Protein 9BZN (pdb70)

B-factor: mean 13.24, std 7.54, range [5.96, 51.2]

Sequence (271 aa):
NAAAQAQRQLALLEQQRRHGVRLGVQVHDRDSDRAFSHRADERFPMCSTFKLLLAAGAVLARADRRGDDSLRRLIRYGAADIVAYSPVTGPRRQAEGMTLLEQLCEAAVTRSDNTAGNLLLSSTLGGPPGLLTAYYARGLGDRMTRLDRIETALNEARPGDPRDTTTPAAMAGNLQRLLLLGDALQSASRQRLADWLLASQTGDTRLRAGLPAGWRIGDKTGAGGHGTNNDIGVIWPRDGAPVLISSAYLTQSSSASREEAQNAVLAEVGRIAAHAVAAWRLGS

InterPro domains:
  IPR000871 Beta-lactamase, class-A [PR00118] (43-67)
  IPR000871 Beta-lactamase, class-A [PR00118] (74-91)
  IPR000871 Beta-lactamase, class-A [PR00118] (116-141)
  IPR000871 Beta-lactamase, class-A [PR00118] (152-176)
  IPR000871 Beta-lactamase, class-A [PR00118] (178-203)
  IPR000871 Beta-lactamase, class-A [PR00118] (214-229)
  IPR000871 Beta-lactamase, class-A [PR00118] (231-246)
  IPR000871 Beta-lactamase, class-A [PTHR35333] (32-299)
  IPR012338 Beta-lactamase/transpeptidase-like [G3DSA:3.40.710.10] (35-300)
  IPR012338 Beta-lactamase/transpeptidase-like [SSF56601] (42-294)
  IPR0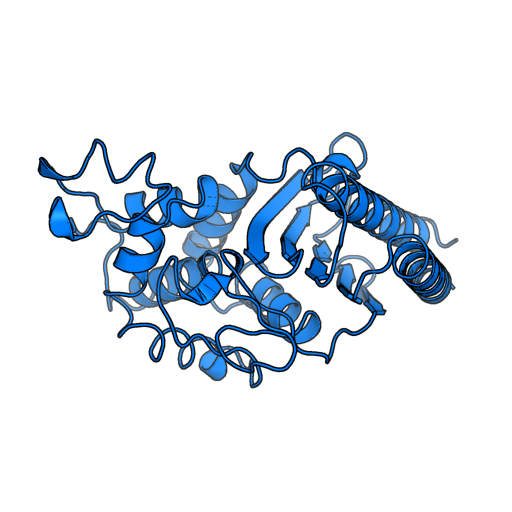23650 Beta-lactamase, class-A active site [PS00146] (76-91)
  IPR045155 Beta-lactamase class A, catalytic domain [PF13354] (42-295)

Nearest PDB structures (foldseek):
  9bzr-assembly1_A  TM=9.994E-01  e=6.172E-51  Bordetella bronchiseptica RB50
  4c6y-assembly2_B  TM=9.924E-01  e=8.828E-37  synthetic construct
  4uhu-assembly1_A  TM=9.883E-01  e=3.294E-36  synthetic construct
  4b88-assembly1_A  TM=9.906E-01  e=1.102E-35  synthetic construct
  3zdj-assembly2_B  TM=9.716E-01  e=3.144E-32  synthetic construct

Secondary structure (DSSP, 8-state):
-HHHHHHHHHHHHHHHHT-EEEEEEEETTT--EEEESTTS-EE-GGGHHHHHHHHHHHHHHTTSS-TTPEEP--GGG--SS-TTTTTTTTT-EEHHHHHHHHHHH--HHHHHHHHHHTTHHHHHHHHHHHTT-SS-B----TTGGG---TT--TTEE-HHHHHHHHIIIIISSSS-HHHHHHHHHHHHT--TTTTTGGGGSPTT-EEEEEEEEETTTEEEEEEEEE-TTS--EEEEEEEE---S-HHHHHHHHHHHHHHHHHHHHHHHHT-

Structure (mmCIF, N/CA/C/O backbone):
data_9BZN
#
_entry.id   9BZN
#
_cell.length_a   36.064
_cell.length_b   79.549
_cell.length_c   42.891
_cell.angle_alpha   90.000
_cell.angle_beta   108.280
_cell.angle_gamma   90.000
#
_symmetry.space_group_name_H-M   'P 1 21 1'
#
loop_
_entity.id
_entity.type
_entity.pdbx_description
1 polymer 'class A Beta-lactamase, PenP superfamily'
2 non-polymer 'FORMIC ACID'
3 non-polymer 'SULFATE ION'
4 water water
#
loop_
_atom_site.group_PDB
_atom_site.id
_atom_site.type_symbol
_atom_site.label_atom_id
_atom_site.label_alt_id
_atom_site.label_comp_id
_atom_site.label_asym_id
_atom_site.label_entity_id
_atom_site.label_seq_id
_atom_site.pdbx_PDB_ins_code
_atom_site.Cartn_x
_atom_site.Cartn_y
_atom_site.Cartn_z
_atom_site.occupancy
_atom_site.B_iso_or_equiv
_atom_site.auth_seq_id
_atom_site.auth_comp_id
_atom_site.auth_asym_id
_atom_site.auth_atom_id
_atom_site.pdbx_PDB_model_num
ATOM 1 N N . ASN A 1 2 ? 6.21444 -15.16149 -21.13581 1.000 20.81501 35 ASN A N 1
ATOM 2 C CA . ASN A 1 2 ? 7.33839 -14.24269 -20.97140 1.000 19.15848 35 ASN A CA 1
ATOM 3 C C . ASN A 1 2 ? 7.88866 -14.28041 -19.54119 1.000 16.18138 35 ASN A C 1
ATOM 4 O O . ASN A 1 2 ? 7.37273 -15.00775 -18.69312 1.000 15.72515 35 ASN A O 1
ATOM 9 N N . ALA A 1 3 ? 8.93434 -13.49283 -19.27397 1.000 14.72982 36 ALA A N 1
ATOM 10 C CA . ALA A 1 3 ? 9.54939 -13.51137 -17.94823 1.000 13.01571 36 ALA A CA 1
ATOM 11 C C . ALA A 1 3 ? 8.57502 -13.05136 -16.86926 1.000 11.47672 36 ALA A C 1
ATOM 12 O O . ALA A 1 3 ? 8.59292 -13.57359 -15.74678 1.000 11.12974 36 ALA A O 1
ATOM 14 N N . ALA A 1 4 ? 7.71936 -12.07455 -17.18157 1.000 11.14494 37 ALA A N 1
ATOM 15 C CA . ALA A 1 4 ? 6.74230 -11.61849 -16.19702 1.000 10.97410 37 ALA A CA 1
ATOM 16 C C . ALA A 1 4 ? 5.76894 -12.73161 -15.83725 1.000 10.67398 37 ALA A C 1
ATOM 17 O O . ALA A 1 4 ? 5.47945 -12.96069 -14.65995 1.000 10.48424 37 ALA A O 1
ATOM 19 N N . ALA A 1 5 ? 5.25609 -13.44131 -16.84422 1.000 11.43088 38 ALA A N 1
ATOM 20 C CA . ALA A 1 5 ? 4.33306 -14.53896 -16.57817 1.000 12.43403 38 ALA A CA 1
ATOM 21 C C . ALA A 1 5 ? 5.01098 -15.64391 -15.77544 1.000 11.35755 38 ALA A C 1
ATOM 22 O O . ALA A 1 5 ? 4.40963 -16.21754 -14.85960 1.000 11.80036 38 ALA A O 1
ATOM 24 N N . GLN A 1 6 ? 6.27200 -15.94810 -16.09340 1.000 11.35982 39 GLN A N 1
ATOM 25 C CA . GLN A 1 6 ? 6.98358 -16.97466 -15.33955 1.000 11.48525 39 GLN A CA 1
ATOM 26 C C . GLN A 1 6 ? 7.18149 -16.55941 -13.88677 1.000 9.95677 39 GLN A C 1
ATOM 27 O O . GLN A 1 6 ? 6.99966 -17.37446 -12.97409 1.000 10.11953 39 GLN A O 1
ATOM 33 N N . ALA A 1 7 ? 7.53180 -15.29032 -13.65216 1.000 9.32218 40 ALA A N 1
ATOM 34 C CA . ALA A 1 7 ? 7.68347 -14.80423 -12.28447 1.000 9.09212 40 ALA A CA 1
ATOM 35 C C . ALA A 1 7 ? 6.36061 -14.86681 -11.53145 1.000 8.58994 40 ALA A C 1
ATOM 36 O O . ALA A 1 7 ? 6.32385 -15.24932 -10.35785 1.000 8.71824 40 ALA A O 1
ATOM 38 N N . GLN A 1 8 ? 5.25899 -14.51567 -12.19403 1.000 8.80762 41 GLN A N 1
ATOM 39 C CA . GLN A 1 8 ? 3.95738 -14.55825 -11.53668 1.000 9.56029 41 GLN A CA 1
ATOM 40 C C . GLN A 1 8 ? 3.54999 -15.98802 -11.19499 1.000 9.43071 41 GLN A C 1
ATOM 41 O O . GLN A 1 8 ? 2.97985 -16.23815 -10.12624 1.000 9.96608 41 GLN A O 1
ATOM 47 N N . ARG A 1 9 ? 3.85481 -16.94323 -12.07648 1.000 9.76278 42 ARG A N 1
ATOM 48 C CA . ARG A 1 9 ? 3.59775 -18.34413 -11.75906 1.000 10.27784 42 ARG A CA 1
ATOM 49 C C . ARG A 1 9 ? 4.44172 -18.80472 -10.57570 1.000 9.40106 42 ARG A C 1
ATOM 50 O O . ARG A 1 9 ? 3.95075 -19.51268 -9.68724 1.000 10.23590 42 ARG A O 1
ATOM 58 N N . GLN A 1 10 ? 5.71523 -18.40535 -10.54462 1.000 8.83275 43 GLN A N 1
ATOM 59 C CA . GLN A 1 10 ? 6.58696 -18.77008 -9.43404 1.000 9.14884 43 GLN A CA 1
ATOM 60 C C . GLN A 1 10 ? 6.06576 -18.21045 -8.11382 1.000 8.82374 43 GLN A C 1
ATOM 61 O O . GLN A 1 10 ? 6.09791 -18.89884 -7.08527 1.000 8.96865 43 GLN A O 1
ATOM 67 N N . LEU A 1 11 ? 5.57605 -16.96524 -8.12349 1.000 8.33978 44 LEU A N 1
ATOM 68 C CA . LEU A 1 11 ? 5.00605 -16.38403 -6.90944 1.000 8.31944 44 LEU A CA 1
ATOM 69 C C . LEU A 1 11 ? 3.74767 -17.12296 -6.47466 1.000 8.42264 44 LEU A C 1
ATOM 70 O O . LEU A 1 11 ? 3.53054 -17.33587 -5.27575 1.000 8.83786 44 LEU A O 1
ATOM 75 N N . ALA A 1 12 ? 2.89166 -17.49317 -7.43004 1.000 8.74739 45 ALA A N 1
ATOM 76 C CA . ALA A 1 12 ? 1.67344 -18.21566 -7.08208 1.000 9.46540 45 ALA A CA 1
ATOM 77 C C . ALA A 1 12 ? 1.99330 -19.55687 -6.43329 1.000 9.06257 45 ALA A C 1
ATOM 78 O O . ALA A 1 12 ? 1.34649 -19.94971 -5.45879 1.000 9.49932 45 ALA A O 1
ATOM 80 N N . LEU A 1 13 ? 2.99321 -20.27292 -6.95641 1.000 9.11907 46 LEU A N 1
ATOM 81 C CA . LEU A 1 13 ? 3.38509 -21.55424 -6.37216 1.000 9.63007 46 LEU A CA 1
ATOM 82 C C . LEU A 1 13 ? 4.00887 -21.36496 -4.99748 1.000 8.83634 46 LEU A C 1
ATOM 83 O O . LEU A 1 13 ? 3.72709 -22.13081 -4.06896 1.000 8.92842 46 LEU A O 1
ATOM 88 N N . LEU A 1 14 ? 4.85711 -20.34655 -4.85592 1.000 8.36222 47 LEU A N 1
ATOM 89 C CA . LEU A 1 14 ? 5.48619 -20.05324 -3.57656 1.000 8.43581 47 LEU A CA 1
ATOM 90 C C . LEU A 1 14 ? 4.43597 -19.74871 -2.51567 1.000 8.40972 47 LEU A C 1
ATOM 91 O O . LEU A 1 14 ? 4.49838 -20.25841 -1.38987 1.000 9.03238 47 LEU A O 1
ATOM 96 N N . GLU A 1 15 ? 3.45414 -18.91789 -2.86880 1.000 8.61552 48 GLU A N 1
ATOM 97 C CA . GLU A 1 15 ? 2.37138 -18.57875 -1.95238 1.000 8.91098 48 GLU A CA 1
ATOM 98 C C . GLU A 1 15 ? 1.62050 -19.82502 -1.50119 1.000 9.10303 48 GLU A C 1
ATOM 99 O O . GLU A 1 15 ? 1.32758 -19.99624 -0.30895 1.000 9.89965 48 GLU A O 1
ATOM 105 N N A GLN A 1 16 ? 1.30260 -20.70990 -2.44062 0.506 9.51968 49 GLN A N 1
ATOM 106 N N B GLN A 1 16 ? 1.30339 -20.71268 -2.45402 0.494 8.90619 49 GLN A N 1
ATOM 107 C CA A GLN A 1 16 ? 0.47721 -21.85766 -2.09819 0.506 10.52063 49 GLN A CA 1
ATOM 108 C CA B GLN A 1 16 ? 0.60819 -21.96096 -2.14565 0.494 9.29593 49 GLN A CA 1
ATOM 109 C C A GLN A 1 16 ? 1.22563 -22.83583 -1.20174 0.506 9.86348 49 GLN A C 1
ATOM 110 C C B GLN A 1 16 ? 1.41440 -22.81667 -1.18196 0.494 8.88681 49 GLN A C 1
ATOM 111 O O A GLN A 1 16 ? 0.64274 -23.39824 -0.26650 0.506 10.27454 49 GLN A O 1
ATOM 112 O O B GLN A 1 16 ? 0.89794 -23.27031 -0.15246 0.494 9.03741 49 GLN A O 1
ATOM 123 N N A ARG A 1 17 ? 2.51810 -23.04817 -1.45638 0.506 9.17245 50 ARG A N 1
ATOM 124 N N B ARG A 1 17 ? 2.68165 -23.07408 -1.52164 0.494 8.55011 50 ARG A N 1
ATOM 125 C CA A ARG A 1 17 ? 3.24450 -24.04961 -0.68557 0.506 9.75392 50 ARG A CA 1
ATOM 126 C CA B ARG A 1 17 ? 3.50255 -23.98386 -0.72983 0.494 9.74847 50 ARG A CA 1
ATOM 127 C C A ARG A 1 17 ? 3.60228 -23.57284 0.71527 0.506 9.31869 50 ARG A C 1
ATOM 128 C C B ARG A 1 17 ? 3.51444 -23.57065 0.72852 0.494 9.26439 50 ARG A C 1
ATOM 129 O O A ARG A 1 17 ? 3.94041 -24.40257 1.56623 0.506 9.81629 50 ARG A O 1
ATOM 130 O O B ARG A 1 17 ? 3.48107 -24.41732 1.62949 0.494 9.67593 50 ARG A O 1
ATOM 145 N N . HIS A 1 18 ? 3.53158 -22.26744 0.97450 1.000 8.88966 51 HIS A N 1
ATOM 146 C 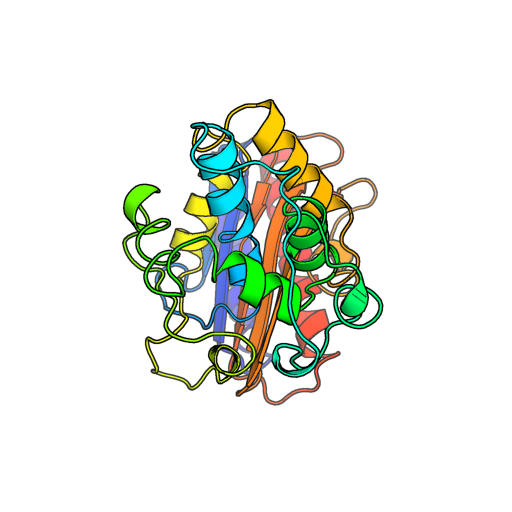CA . HIS A 1 18 ? 3.76820 -21.72235 2.29915 1.000 9.87232 51 HIS A CA 1
ATOM 147 C C . HIS A 1 18 ? 2.49731 -21.30937 3.01837 1.000 9.99185 51 HIS A C 1
ATOM 148 O O . HIS A 1 18 ? 2.57373 -20.84053 4.15720 1.000 11.63104 51 HIS A O 1
ATOM 155 N N . GLY A 1 19 ? 1.34072 -21.48780 2.38951 1.000 10.01394 52 GLY A N 1
ATOM 156 C CA . GLY A 1 19 ? 0.06764 -21.21479 3.03635 1.000 10.75065 52 GLY A CA 1
ATOM 157 C C . GLY A 1 19 ? -0.12557 -19.76789 3.43022 1.000 10.60818 52 GLY A C 1
ATOM 158 O O . GLY A 1 19 ? -0.74783 -19.48606 4.45851 1.000 13.45851 52 GLY A O 1
ATOM 159 N N . VAL A 1 20 ? 0.37898 -18.84116 2.62788 1.000 9.06007 53 VAL A N 1
ATOM 160 C CA . VAL A 1 20 ? 0.33822 -17.42420 2.95230 1.000 8.76260 53 VAL A CA 1
ATOM 161 C C . VAL A 1 20 ? -0.56149 -16.68895 1.96370 1.000 8.48263 53 VAL A C 1
ATOM 162 O O . VAL A 1 20 ? -1.04213 -17.24893 0.97770 1.000 9.69117 53 VAL A O 1
ATOM 166 N N . ARG A 1 21 ? -0.78076 -15.40501 2.24255 1.000 8.67382 54 ARG A N 1
ATOM 167 C CA . ARG A 1 21 ? -1.24933 -14.44182 1.25795 1.000 8.76414 54 ARG A CA 1
ATOM 168 C C . ARG A 1 21 ? -0.08099 -13.50408 0.98620 1.000 7.84659 54 ARG A C 1
ATOM 169 O O . ARG A 1 21 ? 0.42766 -12.85325 1.90789 1.000 8.30987 54 ARG A O 1
ATOM 177 N N . LEU A 1 22 ? 0.36390 -13.47928 -0.26374 1.000 7.86100 55 LEU A N 1
ATOM 178 C CA . LEU A 1 22 ? 1.57966 -12.79504 -0.67541 1.000 7.82064 55 LEU A CA 1
ATOM 179 C C . LEU A 1 22 ? 1.21830 -11.70430 -1.67372 1.000 7.43759 55 LEU A C 1
ATOM 180 O O . LEU A 1 22 ? 0.44746 -11.94921 -2.60512 1.000 9.56438 55 LEU A O 1
ATOM 185 N N . GLY A 1 23 ? 1.76557 -10.50468 -1.47773 1.000 6.77926 56 GLY A N 1
ATOM 186 C CA . GLY A 1 23 ? 1.53522 -9.39158 -2.37866 1.000 7.33635 56 GLY A CA 1
ATOM 187 C C . GLY A 1 23 ? 2.84783 -8.79187 -2.82258 1.000 6.71056 56 GLY A C 1
ATOM 188 O O . GLY A 1 23 ? 3.67116 -8.39754 -1.99568 1.000 7.45858 56 GLY A O 1
ATOM 189 N N . VAL A 1 24 ? 3.07836 -8.75860 -4.13075 1.000 6.63422 57 VAL A N 1
ATOM 190 C CA . VAL A 1 24 ? 4.36408 -8.33930 -4.67619 1.000 6.71470 57 VAL A CA 1
ATOM 191 C C . VAL A 1 24 ? 4.13546 -7.42308 -5.86943 1.000 6.45356 57 VAL A C 1
ATOM 192 O O . VAL A 1 24 ? 3.29335 -7.70096 -6.72835 1.000 7.23709 57 VAL A O 1
ATOM 196 N N . GLN A 1 25 ? 4.90791 -6.34180 -5.93473 1.000 6.39006 58 GLN A N 1
ATOM 197 C CA . GLN A 1 25 ? 5.04415 -5.53798 -7.14258 1.000 6.92315 58 GLN A CA 1
ATOM 198 C C . GLN A 1 25 ? 6.52760 -5.34904 -7.41735 1.000 6.53305 58 GLN A C 1
ATOM 199 O O . GLN A 1 25 ? 7.27976 -4.97285 -6.51516 1.000 7.01365 58 GLN A O 1
ATOM 205 N N . VAL A 1 26 ? 6.94812 -5.62290 -8.65127 1.000 7.00833 59 VAL A N 1
ATOM 206 C CA . VAL A 1 26 ? 8.31644 -5.38306 -9.09765 1.000 7.34700 59 VAL A CA 1
ATOM 207 C C . VAL A 1 26 ? 8.25847 -4.54322 -10.36345 1.000 7.30480 59 VAL A C 1
ATOM 208 O O . VAL A 1 26 ? 7.43603 -4.80659 -11.24677 1.000 8.66188 59 VAL A O 1
ATOM 212 N N . HIS A 1 27 ? 9.12079 -3.52898 -10.45636 1.000 7.63476 60 HIS A N 1
ATOM 213 C CA . HIS A 1 27 ? 9.20479 -2.69882 -11.65670 1.000 7.90258 60 HIS A CA 1
ATOM 214 C C . HIS A 1 27 ? 10.67153 -2.40250 -11.92912 1.000 7.34029 60 HIS A C 1
ATOM 215 O O . HIS A 1 27 ? 11.32191 -1.70820 -11.14391 1.000 7.82740 60 HIS A O 1
ATOM 222 N N . ASP A 1 28 ? 11.18881 -2.94518 -13.02645 1.000 7.69449 61 ASP A N 1
ATOM 223 C CA . ASP A 1 28 ? 12.57039 -2.72780 -13.43162 1.000 8.25063 61 ASP A CA 1
ATOM 224 C C . ASP A 1 28 ? 12.63762 -1.44721 -14.25519 1.000 8.28699 61 ASP A C 1
ATOM 225 O O . ASP A 1 28 ? 12.05286 -1.37505 -15.33562 1.000 9.01997 61 ASP A O 1
ATOM 230 N N . ARG A 1 29 ? 13.34974 -0.43740 -13.75939 1.000 8.77259 62 ARG A N 1
ATOM 231 C CA . ARG A 1 29 ? 13.44749 0.80575 -14.51697 1.000 9.92721 62 ARG A CA 1
ATOM 232 C C . ARG A 1 29 ? 14.31106 0.67539 -15.76529 1.000 10.01783 62 ARG A C 1
ATOM 233 O O . ARG A 1 29 ? 14.20575 1.51852 -16.66450 1.000 11.40503 62 ARG A O 1
ATOM 241 N N . ASP A 1 30 ? 15.16833 -0.34174 -15.84113 1.000 9.27983 63 ASP A N 1
ATOM 242 C CA . ASP A 1 30 ? 16.02420 -0.47331 -17.01344 1.000 10.25083 63 ASP A CA 1
ATOM 243 C C . ASP A 1 30 ? 15.21298 -0.89828 -18.23215 1.000 10.01701 63 ASP A C 1
ATOM 244 O O . ASP A 1 30 ? 15.15017 -0.17824 -19.23757 1.000 10.80742 63 ASP A O 1
ATOM 249 N N . SER A 1 31 ? 14.55184 -2.05507 -18.13963 1.000 9.34103 64 SER A N 1
ATOM 250 C CA . SER A 1 31 ? 13.68675 -2.55435 -19.19695 1.000 8.82726 64 SER A CA 1
ATOM 251 C C . SER A 1 31 ? 12.30102 -1.92653 -19.17910 1.000 8.45400 64 SER A C 1
ATOM 252 O O . SER A 1 31 ? 11.54438 -2.10148 -20.13904 1.000 8.91280 64 SER A O 1
ATOM 255 N N . ASP A 1 32 ? 11.94073 -1.23804 -18.09745 1.000 9.01177 65 ASP A N 1
ATOM 256 C CA . ASP A 1 32 ? 10.60766 -0.68667 -17.87657 1.000 9.55152 65 ASP A CA 1
ATOM 257 C C . ASP A 1 32 ? 9.53192 -1.75829 -17.71617 1.000 10.53991 65 ASP A C 1
ATOM 258 O O . ASP A 1 32 ? 8.33767 -1.45418 -17.78728 1.000 13.94514 65 ASP A O 1
ATOM 263 N N . ARG A 1 33 ? 9.91961 -3.00273 -17.46097 1.000 8.89341 66 ARG A N 1
ATOM 264 C CA . ARG A 1 33 ? 8.97154 -4.09559 -17.32648 1.000 9.08402 66 ARG A CA 1
ATOM 265 C C . ARG A 1 33 ? 8.60365 -4.30640 -15.86155 1.000 8.08129 66 ARG A C 1
ATOM 266 O O . ARG A 1 33 ? 9.33170 -3.91774 -14.94872 1.000 8.97363 66 ARG A O 1
ATOM 274 N N . ALA A 1 34 ? 7.46681 -4.96074 -15.64793 1.000 8.54249 67 ALA A N 1
ATOM 275 C CA . ALA A 1 34 ? 6.93857 -5.15535 -14.30864 1.000 8.73042 67 ALA A CA 1
ATOM 276 C C . ALA A 1 34 ? 6.27161 -6.52039 -14.20073 1.000 8.73320 67 ALA A C 1
ATOM 277 O O . ALA A 1 34 ? 5.86625 -7.12405 -15.19722 1.000 9.56346 67 ALA A O 1
ATOM 279 N N . PHE A 1 35 ? 6.16307 -7.00668 -12.96544 1.000 8.44723 68 PHE A N 1
ATOM 280 C CA . PHE A 1 35 ? 5.31417 -8.15179 -12.66774 1.000 8.65360 68 PHE A CA 1
ATOM 281 C C . PHE A 1 35 ? 4.70157 -7.95914 -11.28757 1.000 8.38120 68 PHE A C 1
ATOM 282 O O . PHE A 1 35 ? 5.18497 -7.16379 -10.47458 1.000 8.51738 68 PHE A O 1
ATOM 290 N N . SER A 1 36 ? 3.62269 -8.69189 -11.02300 1.000 9.02822 69 SER A N 1
ATOM 291 C CA . SER A 1 36 ? 2.94603 -8.48042 -9.75370 1.000 10.40141 69 SER A CA 1
ATOM 292 C C . SER A 1 36 ? 2.10122 -9.68469 -9.37143 1.000 9.34756 69 SER A C 1
ATOM 293 O O . SER A 1 36 ? 1.77544 -10.54596 -10.19604 1.000 10.67536 69 SER A O 1
ATOM 296 N N . HIS A 1 37 ? 1.72491 -9.70634 -8.09596 1.000 8.39212 70 HIS A N 1
ATOM 297 C CA . HIS A 1 37 ? 0.84419 -10.72523 -7.54088 1.000 8.01691 70 HIS A CA 1
ATOM 298 C C . HIS A 1 37 ? 0.08643 -10.04021 -6.41828 1.000 6.89700 70 HIS A C 1
ATOM 299 O O . HIS A 1 37 ? 0.70696 -9.52779 -5.48342 1.000 7.13563 70 HIS A O 1
ATOM 306 N N . ARG A 1 38 ? -1.24046 -10.02500 -6.51244 1.000 7.41099 71 ARG A N 1
ATOM 307 C CA . ARG A 1 38 ? -2.09799 -9.37025 -5.51846 1.000 7.48267 71 ARG A CA 1
ATOM 308 C C . ARG A 1 38 ? -1.70797 -7.91248 -5.28587 1.000 7.48407 71 ARG A C 1
ATOM 309 O O . ARG A 1 38 ? -1.83500 -7.38532 -4.18041 1.000 8.16594 71 ARG A O 1
ATOM 317 N N . ALA A 1 39 ? -1.26268 -7.23091 -6.33823 1.000 8.32182 72 ALA A N 1
ATOM 318 C CA . ALA A 1 39 ? -0.66508 -5.91925 -6.11167 1.000 9.36549 72 ALA A CA 1
ATOM 319 C C . ALA A 1 39 ? -1.68312 -4.83864 -5.76767 1.000 8.11960 72 ALA A C 1
ATOM 320 O O . ALA A 1 39 ? -1.27988 -3.77288 -5.28559 1.000 8.59451 72 ALA A O 1
ATOM 322 N N . ASP A 1 40 ? -2.97705 -5.08931 -5.97713 1.000 8.37466 73 ASP A N 1
ATOM 323 C CA . ASP A 1 40 ? -4.03340 -4.15516 -5.61473 1.000 9.52109 73 ASP A CA 1
ATOM 324 C C . ASP A 1 40 ? -4.77346 -4.54529 -4.34356 1.000 9.04659 73 ASP A C 1
ATOM 325 O O . ASP A 1 40 ? -5.73926 -3.86651 -3.97992 1.000 10.59822 73 ASP A O 1
ATOM 330 N N . GLU A 1 41 ? -4.34678 -5.60119 -3.65655 1.000 8.12896 74 GLU A N 1
ATOM 331 C CA . GLU A 1 41 ? -4.95266 -5.99320 -2.39250 1.000 7.86685 74 GLU A CA 1
ATOM 332 C C . GLU A 1 41 ? -4.26641 -5.28060 -1.23416 1.000 7.56922 74 GLU A C 1
ATOM 333 O O . GLU A 1 41 ? -3.09451 -4.90556 -1.31815 1.000 7.52335 74 GLU A O 1
ATOM 339 N N . ARG A 1 42 ? -5.00495 -5.11655 -0.13709 1.000 7.93399 75 ARG A N 1
ATOM 340 C CA . ARG A 1 42 ? -4.45676 -4.48696 1.05662 1.000 7.81613 75 ARG A CA 1
ATOM 341 C C . ARG A 1 42 ? -3.66805 -5.47496 1.90291 1.000 7.46242 75 ARG A C 1
ATOM 342 O O . ARG A 1 42 ? -4.06910 -6.63381 2.07823 1.000 8.24817 75 ARG A O 1
ATOM 350 N N . PHE A 1 43 ? -2.56156 -4.98556 2.45759 1.000 7.05911 76 PHE A N 1
ATOM 351 C CA . PHE A 1 43 ? -1.70725 -5.70919 3.38507 1.000 7.29823 76 PHE A CA 1
ATOM 352 C C . PHE A 1 43 ? -1.30466 -4.77125 4.51217 1.000 7.26571 76 PHE A C 1
ATOM 353 O O . PHE A 1 43 ? -1.15287 -3.56297 4.29272 1.000 7.36437 76 PHE A O 1
ATOM 361 N N . PRO A 1 44 ? -1.10102 -5.29758 5.72117 1.000 7.73679 77 PRO A N 1
ATOM 362 C CA . PRO A 1 44 ? -0.62126 -4.45147 6.82843 1.000 8.01247 77 PRO A CA 1
ATOM 363 C C . PRO A 1 44 ? 0.78600 -3.93999 6.54997 1.000 7.76722 77 PRO A C 1
ATOM 364 O O . PRO A 1 44 ? 1.67232 -4.70781 6.17849 1.000 8.95266 77 PRO A O 1
ATOM 368 N N . MET A 1 45 ? 0.99247 -2.63528 6.74649 1.000 7.45377 78 MET A N 1
ATOM 369 C CA . MET A 1 45 ? 2.31766 -2.05620 6.51847 1.000 7.89587 78 MET A CA 1
ATOM 370 C C . MET A 1 45 ? 3.33812 -2.51298 7.54684 1.000 7.48663 78 MET A C 1
ATOM 371 O O . MET A 1 45 ? 4.51883 -2.69295 7.21572 1.000 7.82566 78 MET A O 1
ATOM 376 N N . CYS A 1 46 ? 2.92253 -2.62300 8.81066 1.000 7.41950 79 CYS A N 1
ATOM 377 C CA . CYS A 1 46 ? 3.86923 -2.75321 9.90978 1.000 7.60720 79 CYS A CA 1
ATOM 378 C C . CYS A 1 46 ? 4.94689 -1.67767 9.77031 1.000 7.62894 79 CYS A C 1
ATOM 379 O O . CYS A 1 46 ? 4.64207 -0.55645 9.34205 1.000 8.42562 79 CYS A O 1
ATOM 382 N N . SER A 1 47 ? 6.20389 -1.98459 10.09950 1.000 8.23955 80 SER A N 1
ATOM 383 C CA . SER A 1 47 ? 7.22573 -0.93840 10.11140 1.000 8.39884 80 SER A CA 1
ATOM 384 C C . SER A 1 47 ? 7.57358 -0.38857 8.73472 1.000 7.93298 80 SER A C 1
ATOM 385 O O . SER A 1 47 ? 8.34739 0.57313 8.66194 1.000 8.56650 80 SER A O 1
ATOM 388 N N . THR A 1 48 ? 7.03271 -0.94167 7.64628 1.000 7.60857 81 THR A N 1
ATOM 389 C CA . THR A 1 48 ? 7.34223 -0.34714 6.35029 1.000 7.86060 81 THR A CA 1
ATOM 390 C C . THR A 1 48 ? 6.85127 1.09327 6.24368 1.000 7.81437 81 THR A C 1
ATOM 391 O O . THR A 1 48 ? 7.34331 1.83542 5.38731 1.000 8.89550 81 THR A O 1
ATOM 395 N N . PHE A 1 49 ? 5.92079 1.51997 7.10814 1.000 7.71228 82 PHE A N 1
ATOM 396 C CA . PHE A 1 49 ? 5.48399 2.91207 7.08005 1.000 8.10397 82 PHE A CA 1
ATOM 397 C C . PHE A 1 49 ? 6.63584 3.87591 7.33000 1.000 7.52065 82 PHE A C 1
ATOM 398 O O . PHE A 1 49 ? 6.54411 5.04250 6.93853 1.000 8.04596 82 PHE A O 1
ATOM 406 N N . LYS A 1 50 ? 7.69944 3.42731 8.00136 1.000 7.46803 83 LYS A N 1
ATOM 407 C CA . LYS A 1 50 ? 8.78894 4.32511 8.36777 1.000 7.47992 83 LYS A CA 1
ATOM 408 C C . LYS A 1 50 ? 9.49467 4.89899 7.14971 1.000 7.79157 83 LYS A C 1
ATOM 409 O O . LYS A 1 50 ? 10.06553 5.98949 7.23010 1.000 8.16651 83 LYS A O 1
ATOM 415 N N . LEU A 1 51 ? 9.47749 4.19034 6.02239 1.000 8.36861 84 LEU A N 1
ATOM 416 C CA . LEU A 1 51 ? 10.03253 4.75114 4.79924 1.000 9.48207 84 LEU A CA 1
ATOM 417 C C . LEU A 1 51 ? 9.25887 6.00789 4.39937 1.000 9.26767 84 LEU A C 1
ATOM 418 O O . LEU A 1 51 ? 9.84867 7.05596 4.10444 1.000 9.15098 84 LEU A O 1
ATOM 423 N N A LEU A 1 52 ? 7.92531 5.91887 4.38975 0.657 10.28362 85 LEU A N 1
ATOM 424 N N B LEU A 1 52 ? 7.92768 5.92288 4.42693 0.343 10.08485 85 LEU A N 1
ATOM 425 C CA A LEU A 1 52 ? 7.09935 7.08357 4.08727 0.657 11.03205 85 LEU A CA 1
ATOM 426 C CA B LEU A 1 52 ? 7.08337 7.05930 4.08250 0.343 10.60401 85 LEU A CA 1
ATOM 427 C C A LEU A 1 52 ? 7.29663 8.18558 5.11301 0.657 10.41202 85 LEU A C 1
ATOM 428 C C B LEU A 1 52 ? 7.17739 8.17334 5.11956 0.343 10.16668 85 LEU A C 1
ATOM 429 O O A LEU A 1 52 ? 7.36733 9.36612 4.75382 0.657 11.03505 85 LEU A O 1
ATOM 430 O O B LEU A 1 52 ? 7.08158 9.35302 4.76418 0.343 10.31939 85 LEU A O 1
ATOM 439 N N . ALA A 1 53 ? 7.35181 7.82636 6.39945 1.000 9.82316 86 ALA A N 1
ATOM 440 C CA . ALA A 1 53 ? 7.49726 8.85149 7.43049 1.000 9.89372 86 ALA A CA 1
ATOM 441 C C . ALA A 1 53 ? 8.78377 9.63504 7.23439 1.000 9.09073 86 ALA A C 1
ATOM 442 O O . ALA A 1 53 ? 8.78824 10.86775 7.30387 1.000 9.53693 86 ALA A O 1
ATOM 444 N N . ALA A 1 54 ? 9.87979 8.93554 6.95025 1.000 8.55067 87 ALA A N 1
ATOM 445 C CA . ALA A 1 54 ? 11.12995 9.62730 6.67243 1.000 8.66650 87 ALA A CA 1
ATOM 446 C C . ALA A 1 54 ? 11.02693 10.47646 5.41146 1.000 8.43758 87 ALA A C 1
ATOM 447 O O . ALA A 1 54 ? 11.54206 11.59779 5.37092 1.000 8.84267 87 ALA A O 1
ATOM 449 N N . GLY A 1 55 ? 10.35706 9.96770 4.37523 1.000 8.94314 88 GLY A N 1
ATOM 450 C CA . GLY A 1 55 ? 10.12378 10.78210 3.19141 1.000 9.43627 88 GLY A CA 1
ATOM 451 C C . GLY A 1 55 ? 9.36752 12.06213 3.50108 1.000 8.78624 88 GLY A C 1
ATOM 452 O O . GLY A 1 55 ? 9.70806 13.13403 2.99168 1.000 9.30789 88 GLY A O 1
ATOM 453 N N . ALA A 1 56 ? 8.33360 11.96799 4.34334 1.000 8.85931 89 ALA A N 1
ATOM 454 C CA . ALA A 1 56 ? 7.54639 13.14347 4.69953 1.000 9.29118 89 ALA A CA 1
ATOM 455 C C . ALA A 1 56 ? 8.37724 14.15808 5.47242 1.000 8.70487 89 ALA A C 1
ATOM 456 O O . ALA A 1 56 ? 8.23122 15.37061 5.27352 1.000 9.16874 89 ALA A O 1
ATOM 458 N N . VAL A 1 57 ? 9.23905 13.68161 6.36892 1.000 8.77105 90 VAL A N 1
ATOM 459 C CA . VAL A 1 57 ? 10.12859 14.57515 7.10212 1.000 9.21736 90 VAL A CA 1
ATOM 460 C C . VAL A 1 57 ? 11.10505 15.25468 6.15187 1.000 9.10182 90 VAL A C 1
ATOM 461 O O . VAL A 1 57 ? 11.34087 16.46865 6.23758 1.000 9.11583 90 VAL A O 1
ATOM 465 N N . LEU A 1 58 ? 11.68447 14.48347 5.23060 1.000 9.00864 91 LEU A N 1
ATOM 466 C CA . LEU A 1 58 ? 12.60170 15.06184 4.25297 1.000 9.35096 91 LEU A CA 1
ATOM 467 C C . LEU A 1 58 ? 11.90327 16.08966 3.37011 1.000 9.59215 91 LEU A C 1
ATOM 468 O O . LEU A 1 58 ? 12.48188 17.13463 3.04731 1.000 10.29927 91 LEU A O 1
ATOM 473 N N . ALA A 1 59 ? 10.66388 15.80919 2.95977 1.000 9.52041 92 ALA A N 1
ATOM 474 C CA . ALA A 1 59 ? 9.92809 16.77607 2.14999 1.000 10.18403 92 ALA A CA 1
ATOM 475 C C . ALA A 1 59 ? 9.68089 18.06440 2.92479 1.000 10.25399 92 ALA A C 1
ATOM 476 O O . ALA A 1 59 ? 9.76918 19.16359 2.36393 1.000 11.21803 92 ALA A O 1
ATOM 478 N N . ARG A 1 60 ? 9.37386 17.94900 4.21917 1.000 9.78239 93 ARG A N 1
ATOM 479 C CA . ARG A 1 60 ? 9.23402 19.13345 5.05924 1.000 9.98698 93 ARG A CA 1
ATOM 480 C C . ARG A 1 60 ? 10.54808 19.89677 5.14725 1.000 9.64669 93 ARG A C 1
ATOM 481 O O . ARG A 1 60 ? 10.56471 21.13088 5.06154 1.000 10.41852 93 ARG A O 1
ATOM 489 N N . ALA A 1 61 ? 11.66430 19.18104 5.30652 1.000 9.47539 94 ALA A N 1
ATOM 490 C CA . ALA A 1 61 ? 12.96690 19.84063 5.32466 1.000 10.54354 94 ALA A CA 1
ATOM 491 C C . ALA A 1 61 ? 13.24767 20.55517 4.00303 1.000 10.85972 94 ALA A C 1
ATOM 492 O O . ALA A 1 61 ? 13.78168 21.67081 3.99543 1.000 11.46580 94 ALA A O 1
ATOM 494 N N . ASP A 1 62 ? 12.88126 19.92870 2.87612 1.000 10.68112 95 ASP A N 1
ATOM 495 C CA . ASP A 1 62 ? 13.07734 20.53114 1.55666 1.000 11.19609 95 ASP A CA 1
ATOM 496 C C . ASP A 1 62 ? 12.35654 21.86663 1.42879 1.000 11.77442 95 ASP A C 1
ATOM 497 O O . ASP A 1 62 ? 12.86446 22.79503 0.78805 1.000 13.07020 95 ASP A O 1
ATOM 502 N N A ARG A 1 63 ? 11.15837 21.97735 2.00257 0.556 11.58305 96 ARG A N 1
ATOM 503 N N B ARG A 1 63 ? 11.16149 21.97210 2.00743 0.444 11.50205 96 ARG A N 1
ATOM 504 C CA A ARG A 1 63 ? 10.36472 23.19267 1.88828 0.556 12.62440 96 ARG A CA 1
ATOM 505 C CA B ARG A 1 63 ? 10.36509 23.18541 1.91384 0.444 12.17392 96 ARG A CA 1
ATOM 506 C C A ARG A 1 63 ? 10.51222 24.11245 3.09793 0.556 12.20665 96 ARG A C 1
ATOM 507 C C B ARG A 1 63 ? 10.73087 24.21512 2.96545 0.444 12.05519 96 ARG A C 1
ATOM 508 O O A ARG A 1 63 ? 9.78670 25.11049 3.19950 0.556 12.72620 96 ARG A O 1
ATOM 509 O O B ARG A 1 63 ? 10.35069 25.38227 2.83142 0.444 12.78570 96 ARG A O 1
ATOM 524 N N . GLY A 1 64 ? 11.45140 23.81439 4.00154 1.000 11.40525 97 GLY A N 1
ATOM 525 C CA . GLY A 1 64 ? 11.68464 24.66820 5.14520 1.000 10.84102 97 GLY A CA 1
ATOM 526 C C . GLY A 1 64 ? 10.62327 24.58961 6.21595 1.000 9.81525 97 GLY A C 1
ATOM 527 O O . GLY A 1 64 ? 10.57362 25.46386 7.08787 1.000 10.94170 97 GLY A O 1
ATOM 528 N N . ASP A 1 65 ? 9.76526 23.56742 6.18122 1.000 9.37228 98 ASP A N 1
ATOM 529 C CA . ASP A 1 65 ? 8.75826 23.40185 7.22041 1.000 10.04917 98 ASP A CA 1
ATOM 530 C C . ASP A 1 65 ? 9.30247 22.71007 8.45401 1.000 10.21932 98 ASP A C 1
ATOM 531 O O . ASP A 1 65 ? 8.64683 22.72523 9.50250 1.000 11.89121 98 ASP A O 1
ATOM 536 N N . ASP A 1 66 ? 10.46197 22.07764 8.33882 1.000 9.68521 99 ASP A N 1
ATOM 537 C CA . ASP A 1 66 ? 11.16892 21.53743 9.48493 1.000 9.58902 99 ASP A CA 1
ATOM 538 C C . ASP A 1 66 ? 12.64475 21.52273 9.12256 1.000 8.71785 99 ASP A C 1
ATOM 539 O O . ASP A 1 66 ? 13.03345 21.89106 8.00821 1.000 9.53443 99 ASP A O 1
ATOM 544 N N . SER A 1 67 ? 13.46706 21.09233 10.07005 1.000 9.21874 100 SER A N 1
ATOM 545 C CA . SER A 1 67 ? 14.90997 21.06370 9.89405 1.000 9.83182 100 SER A CA 1
ATOM 546 C C . SER A 1 67 ? 15.44858 19.73568 10.39820 1.000 8.88228 100 SER A C 1
ATOM 547 O O . SER A 1 67 ? 15.11845 19.30966 11.50964 1.000 9.16662 100 SER A O 1
ATOM 550 N N . LEU A 1 68 ? 16.29860 19.09352 9.59447 1.000 8.57881 101 LEU A N 1
ATOM 551 C CA . LEU A 1 68 ? 16.91488 17.84581 10.03044 1.000 8.25331 101 LEU A CA 1
ATOM 552 C C . LEU A 1 68 ? 17.79884 18.03383 11.25191 1.000 7.97304 101 LEU A C 1
ATOM 553 O O . LEU A 1 68 ? 18.04653 17.06407 11.97728 1.000 8.90895 101 LEU A O 1
ATOM 558 N N . ARG A 1 69 ? 18.27557 19.25051 11.49880 1.000 8.23875 102 ARG A N 1
ATOM 559 C CA . ARG A 1 69 ? 19.13869 19.50882 12.63788 1.000 8.96163 102 AR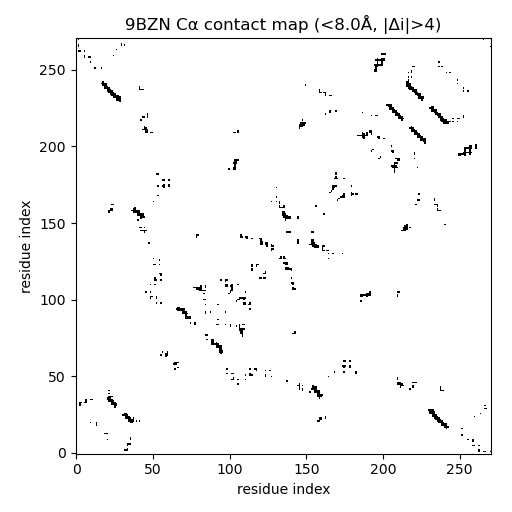G A CA 1
ATOM 560 C C . ARG A 1 69 ? 18.37946 19.85113 13.91518 1.000 8.65200 102 ARG A C 1
ATOM 561 O O . ARG A 1 69 ? 19.01156 20.01601 14.96331 1.000 9.63173 102 ARG A O 1
ATOM 569 N N . ARG A 1 70 ? 17.05340 19.94835 13.86399 1.000 8.66761 103 ARG A N 1
ATOM 570 C CA . ARG A 1 70 ? 16.28599 20.28777 15.05588 1.000 8.95452 103 ARG A CA 1
ATOM 571 C C . ARG A 1 70 ? 16.40934 19.19323 16.10686 1.000 9.03218 103 ARG A C 1
ATOM 572 O O . ARG A 1 70 ? 16.20652 18.01030 15.81866 1.000 9.24386 103 ARG A O 1
ATOM 580 N N . LEU A 1 71 ? 16.71752 19.60282 17.33564 1.000 9.68118 104 LEU A N 1
ATOM 581 C CA . LEU A 1 71 ? 16.82533 18.68363 18.46043 1.000 10.06521 104 LEU A CA 1
ATOM 582 C C . LEU A 1 71 ? 15.44058 18.40441 19.03121 1.000 9.72415 104 LEU A C 1
ATOM 583 O O . LEU A 1 71 ? 14.72855 19.32866 19.44511 1.000 11.19045 104 LEU A O 1
ATOM 588 N N . ILE A 1 72 ? 15.08052 17.12428 19.08289 1.000 9.25119 105 ILE A N 1
ATOM 589 C CA . ILE A 1 72 ? 13.80367 16.66388 19.61489 1.000 9.54968 105 ILE A CA 1
ATOM 590 C C . ILE A 1 72 ? 14.04669 16.09125 21.00356 1.000 9.21645 105 ILE A C 1
ATOM 591 O O . ILE A 1 72 ? 14.85010 15.16499 21.16640 1.000 9.90356 105 ILE A O 1
ATOM 596 N N . ARG A 1 73 ? 13.34340 16.62388 21.99672 1.000 9.98926 106 ARG A N 1
ATOM 597 C CA . ARG A 1 73 ? 13.37393 16.09522 23.35269 1.000 10.40260 106 ARG A CA 1
ATOM 598 C C . ARG A 1 73 ? 12.17957 15.17319 23.56022 1.000 10.61326 106 ARG A C 1
ATOM 599 O O . ARG A 1 73 ? 11.10337 15.38558 22.99662 1.000 12.33094 106 ARG A O 1
ATOM 607 N N . TYR A 1 74 ? 12.38905 14.12824 24.35615 1.000 10.13774 107 TYR A N 1
ATOM 608 C CA . TYR A 1 74 ? 11.34595 13.14971 24.62889 1.000 10.51766 107 TYR A CA 1
ATOM 609 C C . TYR A 1 74 ? 11.66419 12.49218 25.96221 1.000 10.65272 107 TYR A C 1
ATOM 610 O O . TYR A 1 74 ? 12.78920 12.57304 26.46004 1.000 10.80144 107 TYR A O 1
ATOM 619 N N . GLY A 1 75 ? 10.65089 11.85913 26.54290 1.000 11.53024 108 GLY A N 1
ATOM 620 C CA . GLY A 1 75 ? 10.78784 11.31365 27.87372 1.000 11.95483 108 GLY A CA 1
ATOM 621 C C . GLY A 1 75 ? 10.87884 9.80543 27.92001 1.000 11.40145 108 GLY A C 1
ATOM 622 O O . GLY A 1 75 ? 10.55386 9.10512 26.95391 1.000 11.92352 108 GLY A O 1
ATOM 623 N N . ALA A 1 76 ? 11.32190 9.29647 29.07052 1.000 11.69617 109 ALA A N 1
ATOM 624 C CA . ALA A 1 76 ? 11.25716 7.86335 29.32129 1.000 12.69286 109 ALA A CA 1
ATOM 625 C C . ALA A 1 76 ? 9.84640 7.33797 29.10782 1.000 12.60854 109 ALA A C 1
ATOM 626 O O . ALA A 1 76 ? 9.66274 6.19951 28.65815 1.000 13.37105 109 ALA A O 1
ATOM 628 N N . ALA A 1 77 ? 8.83966 8.16380 29.39882 1.000 12.73825 110 ALA A N 1
ATOM 629 C CA . ALA A 1 77 ? 7.44674 7.76191 29.25442 1.000 13.68142 110 ALA A CA 1
ATOM 630 C C . ALA A 1 77 ? 7.04313 7.53615 27.80266 1.000 13.55101 110 ALA A C 1
ATOM 631 O O . ALA A 1 77 ? 6.00858 6.90978 27.55672 1.000 14.52480 110 ALA A O 1
ATOM 633 N N . ASP A 1 78 ? 7.82299 8.03663 26.84261 1.000 12.68171 111 ASP A N 1
ATOM 634 C CA . ASP A 1 78 ? 7.52273 7.90672 25.42019 1.000 12.85292 111 ASP A CA 1
ATOM 635 C C . ASP A 1 78 ? 8.13952 6.66790 24.78294 1.000 11.62970 111 ASP A C 1
ATOM 636 O O . ASP A 1 78 ? 7.84203 6.37399 23.61891 1.000 12.72639 111 ASP A O 1
ATOM 641 N N . ILE A 1 79 ? 8.98345 5.94392 25.50020 1.000 11.13934 112 ILE A N 1
ATOM 642 C CA . ILE A 1 79 ? 9.70294 4.82140 24.91505 1.000 11.19243 112 ILE A CA 1
ATOM 643 C C . ILE A 1 79 ? 8.75416 3.63845 24.75345 1.000 11.03898 112 ILE A C 1
ATOM 644 O O . ILE A 1 79 ? 8.04083 3.25917 25.69332 1.000 13.28862 112 ILE A O 1
ATOM 649 N N . VAL A 1 80 ? 8.74311 3.05555 23.55292 1.000 9.33975 113 VAL A N 1
ATOM 650 C CA . VAL A 1 80 ? 8.01659 1.81858 23.29313 1.000 8.98581 113 VAL A CA 1
ATOM 651 C C . VAL A 1 80 ? 9.00875 0.69963 22.98924 1.000 9.05142 113 VAL A C 1
ATOM 652 O O . VAL A 1 80 ? 10.22232 0.92620 22.89876 1.000 9.41721 113 VAL A O 1
ATOM 656 N N . ALA A 1 81 ? 8.49353 -0.51268 22.81303 1.000 9.18441 114 ALA A N 1
ATOM 657 C CA . ALA A 1 81 ? 9.34205 -1.67132 22.57728 1.000 9.62081 114 ALA A CA 1
ATOM 658 C C . ALA A 1 81 ? 10.20004 -1.49845 21.32779 1.000 9.11140 114 ALA A C 1
ATOM 659 O O . ALA A 1 81 ? 9.80108 -0.85961 20.35240 1.000 9.28948 114 ALA A O 1
ATOM 661 N N . TYR A 1 82 ? 11.38101 -2.11626 21.36157 1.000 9.74322 115 TYR A N 1
ATOM 662 C CA . TYR A 1 82 ? 12.37409 -2.09790 20.28412 1.000 10.32227 115 TYR A CA 1
ATOM 663 C C . TYR A 1 82 ? 12.77556 -0.67203 19.90510 1.000 9.82003 115 TYR A C 1
ATOM 664 O O . TYR A 1 82 ? 12.46881 -0.15765 18.82584 1.000 10.75222 115 TYR A O 1
ATOM 673 N N . SER A 1 83 ? 13.51621 -0.07499 20.82611 1.000 9.84448 116 SER A N 1
ATOM 674 C CA . SER A 1 83 ? 14.01819 1.28879 20.68511 1.000 10.07533 116 SER A CA 1
ATOM 675 C C . SER A 1 83 ? 15.50695 1.30964 21.00203 1.000 9.65266 116 SER A C 1
ATOM 676 O O . SER A 1 83 ? 15.95161 1.96755 21.94835 1.000 10.44705 116 SER A O 1
ATOM 679 N N . PRO A 1 84 ? 16.31239 0.58746 20.21569 1.000 9.84077 117 PRO A N 1
ATOM 680 C CA . PRO A 1 84 ? 17.73206 0.42270 20.56011 1.000 10.49965 117 PRO A CA 1
ATOM 681 C C . PRO A 1 84 ? 18.54350 1.69822 20.47236 1.000 9.99201 117 PRO A C 1
ATOM 682 O O . PRO A 1 84 ? 19.59110 1.77936 21.12268 1.000 11.02766 117 PRO A O 1
ATOM 686 N N . VAL A 1 85 ? 18.12647 2.66860 19.66566 1.000 9.62461 118 VAL A N 1
ATOM 687 C CA . VAL A 1 85 ? 18.83254 3.93848 19.53363 1.000 10.09629 118 VAL A CA 1
ATOM 688 C C . VAL A 1 85 ? 18.24005 4.99998 20.44662 1.000 9.51021 118 VAL A C 1
ATOM 689 O O . VAL A 1 85 ? 18.96377 5.67323 21.18151 1.000 10.64816 118 VAL A O 1
ATOM 693 N N . THR A 1 86 ? 16.91536 5.16221 20.40250 1.000 8.84422 119 THR A N 1
ATOM 694 C CA . THR A 1 86 ? 16.27209 6.23120 21.15561 1.000 9.06574 119 THR A CA 1
ATOM 695 C C . THR A 1 86 ? 16.28573 5.97628 22.65552 1.000 9.27368 119 THR A C 1
ATOM 696 O O . THR A 1 86 ? 16.30580 6.93441 23.43466 1.000 10.30410 119 THR A O 1
ATOM 700 N N . GLY A 1 87 ? 16.24067 4.71914 23.08037 1.000 10.29789 120 GLY A N 1
ATOM 701 C CA . GLY A 1 87 ? 16.24005 4.40790 24.49276 1.000 10.84671 120 GLY A CA 1
ATOM 702 C C . GLY A 1 87 ? 17.43773 4.97594 25.23164 1.000 11.32550 120 GLY A C 1
ATOM 703 O O . GLY A 1 87 ? 17.29900 5.74398 26.19279 1.000 12.55837 120 GLY A O 1
ATOM 704 N N . PRO A 1 88 ? 18.64703 4.60792 24.79136 1.000 12.47833 121 PRO A N 1
ATOM 705 C CA . PRO A 1 88 ? 19.85406 5.10046 25.48021 1.000 13.30346 121 PRO A CA 1
ATOM 706 C C . PRO A 1 88 ? 20.07331 6.60214 25.36762 1.000 12.84120 121 PRO A C 1
ATOM 707 O O . PRO A 1 88 ? 20.77691 7.16843 26.21286 1.000 14.60538 121 PRO A O 1
ATOM 711 N N A ARG A 1 89 ? 19.49550 7.25859 24.36348 0.378 12.19521 122 ARG A N 1
ATOM 712 N N B ARG A 1 89 ? 19.49917 7.26660 24.36642 0.622 11.93215 122 ARG A N 1
ATOM 713 C CA A ARG A 1 89 ? 19.70972 8.67805 24.12013 0.378 11.87851 122 ARG A CA 1
ATOM 714 C CA B ARG A 1 89 ? 19.72935 8.68900 24.14489 0.622 11.59183 122 ARG A CA 1
ATOM 715 C C A ARG A 1 89 ? 18.56083 9.54535 24.61416 0.378 11.28326 122 ARG A C 1
ATOM 716 C C B ARG A 1 89 ? 18.64421 9.57733 24.73978 0.622 9.83299 122 ARG A C 1
ATOM 717 O O A ARG A 1 89 ? 18.49157 10.72551 24.25357 0.378 12.13705 122 ARG A O 1
ATOM 718 O O B ARG A 1 89 ? 18.71506 10.80188 24.58647 0.622 9.23925 122 ARG A O 1
ATOM 733 N N . GLN A 1 90 ? 17.66581 8.99022 25.43389 1.000 10.05704 123 GLN A N 1
ATOM 734 C CA . GLN A 1 90 ? 16.46048 9.71649 25.82592 1.000 10.37904 123 GLN A CA 1
ATOM 735 C C . GLN A 1 90 ? 16.75977 11.02701 26.55031 1.000 10.27008 123 GLN A C 1
ATOM 736 O O . GLN A 1 90 ? 16.17953 12.06725 26.22362 1.000 10.54180 123 GLN A O 1
ATOM 742 N N . ALA A 1 91 ? 17.64565 10.99681 27.55105 1.000 10.48223 124 ALA A N 1
ATOM 743 C CA . ALA A 1 91 ? 17.86520 12.19412 28.36054 1.000 10.87516 124 ALA A CA 1
ATOM 744 C C . ALA A 1 91 ? 18.40655 13.36237 27.54139 1.000 10.76253 124 ALA A C 1
ATOM 745 O O . ALA A 1 91 ? 18.08506 14.51948 27.83049 1.000 11.79872 124 ALA A O 1
ATOM 747 N N . GLU A 1 92 ? 19.22490 13.09034 26.52445 1.000 10.63400 125 GLU A N 1
ATOM 748 C CA . GLU A 1 92 ? 19.81019 14.15729 25.72090 1.000 11.95040 125 GLU A CA 1
ATOM 749 C C . GLU A 1 92 ? 18.96372 14.54117 24.51657 1.000 10.80144 125 GLU A C 1
ATOM 750 O O . GLU A 1 92 ? 19.16690 15.62150 23.95082 1.000 12.36202 125 GLU A O 1
ATOM 756 N N . GLY A 1 93 ? 18.02153 13.69542 24.11678 1.000 9.87716 126 GLY A N 1
ATOM 757 C CA . GLY A 1 93 ? 17.26747 13.93028 22.90619 1.000 9.68476 126 GLY A CA 1
ATOM 758 C C . GLY A 1 93 ? 18.06601 13.53791 21.67949 1.000 8.91824 126 GLY A C 1
ATOM 759 O O . GLY A 1 93 ? 19.22708 13.12824 21.75453 1.000 10.08716 126 GLY A O 1
ATOM 760 N N . MET A 1 94 ? 17.41780 13.65395 20.52145 1.000 8.58002 127 MET A N 1
ATOM 761 C CA . MET A 1 94 ? 18.04329 13.32214 19.24648 1.000 9.03605 127 MET A CA 1
ATOM 762 C C . MET A 1 94 ? 17.56914 14.31152 18.19602 1.000 8.70269 127 MET A C 1
ATOM 763 O O . MET A 1 94 ? 16.45173 14.82639 18.28198 1.000 8.87945 127 MET A O 1
ATOM 768 N N . THR A 1 95 ? 18.41087 14.56079 17.19164 1.000 8.46129 128 THR A N 1
ATOM 769 C CA . THR A 1 95 ? 17.97170 15.42213 16.10313 1.000 8.86892 128 THR A CA 1
ATOM 770 C C . THR A 1 95 ? 17.03356 14.66788 15.17072 1.000 8.07735 128 THR A C 1
ATOM 771 O O . THR A 1 95 ? 16.97899 13.43444 15.15438 1.000 7.90326 128 THR A O 1
ATOM 775 N N A LEU A 1 96 ? 16.29623 15.44366 14.38064 0.553 8.20326 129 LEU A N 1
ATOM 776 N N B LEU A 1 96 ? 16.28600 15.42869 14.36929 0.447 8.13392 129 LEU A N 1
ATOM 777 C CA A LEU A 1 96 ? 15.36277 14.87069 13.42508 0.553 8.73475 129 LEU A CA 1
ATOM 778 C CA B LEU A 1 96 ? 15.35304 14.80211 13.43945 0.447 8.58873 129 LEU A CA 1
ATOM 779 C C A LEU A 1 96 ? 16.06604 13.92857 12.45315 0.553 8.30102 129 LEU A C 1
ATOM 780 C C B LEU A 1 96 ? 16.06970 13.90257 12.44003 0.447 8.43736 129 LEU A C 1
ATOM 781 O O A LEU A 1 96 ? 15.55854 12.84054 12.15979 0.553 8.78034 129 LEU A O 1
ATOM 782 O O B LEU A 1 96 ? 15.56742 12.82556 12.09967 0.447 8.97395 129 LEU A O 1
ATOM 791 N N . GLU A 1 97 ? 17.25302 14.30591 11.97013 1.000 8.69609 130 GLU A N 1
ATOM 792 C CA . GLU A 1 97 ? 17.98804 13.40779 11.08260 1.000 9.71166 130 GLU A CA 1
ATOM 793 C C . GLU A 1 97 ? 18.41463 12.12774 11.80043 1.000 8.13872 130 GLU A C 1
ATOM 794 O O . GLU A 1 97 ? 18.35050 11.03958 11.21644 1.000 8.67831 130 GLU A O 1
ATOM 800 N N . GLN A 1 98 ? 18.85091 12.23214 13.06081 1.000 8.05037 131 GLN A N 1
ATOM 801 C CA . GLN A 1 98 ? 19.20756 11.03017 13.81119 1.000 7.94789 131 GLN A CA 1
ATOM 802 C C . GLN A 1 98 ? 17.99727 10.12260 14.00294 1.000 7.28228 131 GLN A C 1
ATOM 803 O O . GLN A 1 98 ? 18.12130 8.88894 13.97789 1.000 7.93430 131 GLN A O 1
ATOM 809 N N . LEU A 1 99 ? 16.81866 10.71654 14.20116 1.000 7.65555 132 LEU A N 1
ATOM 810 C CA . LEU A 1 99 ? 15.59302 9.93613 14.34890 1.000 7.54736 132 LEU A CA 1
ATOM 811 C C . LEU A 1 99 ? 15.17638 9.28308 13.03668 1.000 7.53784 132 LEU A C 1
ATOM 812 O O . LEU A 1 99 ? 14.72449 8.13199 13.03319 1.000 7.47197 132 LEU A O 1
ATOM 817 N N . CYS A 1 100 ? 15.30927 10.00186 11.91973 1.000 8.02644 133 CYS A N 1
ATOM 818 C CA . CYS A 1 100 ? 15.03673 9.39287 10.62201 1.000 8.46542 133 CYS A CA 1
ATOM 819 C C . CYS A 1 100 ? 15.93832 8.19106 10.39642 1.000 8.40927 133 CYS A C 1
ATOM 820 O O . CYS A 1 100 ? 15.48598 7.12523 9.95513 1.000 9.32491 133 CYS A O 1
ATOM 823 N N . GLU A 1 101 ? 17.23159 8.35490 10.67381 1.000 8.42624 134 GLU A N 1
ATOM 824 C CA . GLU A 1 101 ? 18.16568 7.25051 10.51038 1.000 8.64266 134 GLU A CA 1
ATOM 825 C C . GLU A 1 101 ? 17.79863 6.08218 11.41907 1.000 8.13897 134 GLU A C 1
ATOM 826 O O . GLU A 1 101 ? 17.78481 4.92328 10.98805 1.000 8.60343 134 GLU A O 1
ATOM 832 N N . ALA A 1 102 ? 17.49100 6.36809 12.68636 1.000 7.90551 135 ALA A N 1
ATOM 833 C CA . ALA A 1 102 ? 17.13617 5.29356 13.60649 1.000 7.84156 135 ALA A CA 1
ATOM 834 C C . ALA A 1 102 ? 15.89019 4.55062 13.13668 1.000 7.28910 135 ALA A C 1
ATOM 835 O O . ALA A 1 102 ? 15.82973 3.31621 13.19032 1.000 8.08014 135 ALA A O 1
ATOM 837 N N . ALA A 1 103 ? 14.88359 5.28881 12.67664 1.000 7.56633 136 ALA A N 1
ATOM 838 C CA . ALA A 1 103 ? 13.64786 4.66545 12.21570 1.000 7.42469 136 ALA A CA 1
ATOM 839 C C . ALA A 1 103 ? 13.86813 3.83502 10.95564 1.000 7.86581 136 ALA A C 1
ATOM 840 O O . ALA A 1 103 ? 13.35662 2.71427 10.84530 1.000 8.76277 136 ALA A O 1
ATOM 842 N N . VAL A 1 104 ? 14.58837 4.38220 9.97530 1.000 8.19288 137 VAL A N 1
ATOM 843 C CA . VAL A 1 104 ? 14.72738 3.70987 8.68675 1.000 9.10081 137 VAL A CA 1
ATOM 844 C C . VAL A 1 104 ? 15.79361 2.62565 8.74198 1.000 9.31155 137 VAL A C 1
ATOM 845 O O . VAL A 1 104 ? 15.56601 1.48227 8.32563 1.000 11.02207 137 VAL A O 1
ATOM 849 N N . THR A 1 105 ? 16.99003 2.97920 9.20804 1.000 8.67517 138 THR A N 1
ATOM 850 C CA . THR A 1 105 ? 18.09251 2.02576 9.18470 1.000 8.79655 138 THR A CA 1
ATOM 851 C C . THR A 1 105 ? 17.90677 0.93446 10.23085 1.000 9.30874 138 THR A C 1
ATOM 852 O O . THR A 1 105 ? 18.16967 -0.24147 9.95625 1.000 11.03231 138 THR A O 1
ATOM 856 N N . ARG A 1 106 ? 17.45711 1.29953 11.43670 1.000 8.83040 139 ARG A N 1
ATOM 857 C CA . ARG A 1 106 ? 17.36847 0.34516 12.53882 1.000 9.45181 139 ARG A CA 1
ATOM 858 C C . ARG A 1 106 ? 15.94770 -0.07609 12.90385 1.000 9.12288 139 ARG A C 1
ATOM 859 O O . ARG A 1 106 ? 15.78147 -0.96794 13.74083 1.000 10.27776 139 ARG A O 1
ATOM 867 N N . SER A 1 107 ? 14.92524 0.52749 12.31017 1.000 8.28688 140 SER A N 1
ATOM 868 C CA . SER A 1 107 ? 13.52601 0.23704 12.64480 1.000 8.41002 140 SER A CA 1
ATOM 869 C C . SER A 1 107 ? 13.17606 0.57780 14.09132 1.000 8.34978 140 SER A C 1
ATOM 870 O O . SER A 1 107 ? 12.27362 -0.02305 14.67697 1.000 9.45251 140 SER A O 1
ATOM 873 N N . ASP A 1 108 ? 13.87110 1.55143 14.66842 1.000 7.71656 141 ASP A N 1
ATOM 874 C CA . ASP A 1 108 ? 13.59786 1.96525 16.04121 1.000 7.53940 141 ASP A CA 1
ATOM 875 C C . ASP A 1 108 ? 12.15708 2.46625 16.14622 1.000 7.42247 141 ASP A C 1
ATOM 876 O O . ASP A 1 108 ? 11.74559 3.37020 15.41297 1.000 7.72383 141 ASP A O 1
ATOM 881 N N . ASN A 1 109 ? 11.38402 1.86535 17.05569 1.000 7.34370 142 ASN A N 1
ATOM 882 C CA . ASN A 1 109 ? 9.95120 2.14975 17.11497 1.000 7.43799 142 ASN A CA 1
ATOM 883 C C . ASN A 1 109 ? 9.64867 3.51026 17.73581 1.000 7.67323 142 ASN A C 1
ATOM 884 O O . ASN A 1 109 ? 8.74493 4.21412 17.26686 1.000 8.08745 142 ASN A O 1
ATOM 889 N N . THR A 1 110 ? 10.33987 3.88109 18.81890 1.000 7.72498 143 THR A N 1
ATOM 890 C CA . THR A 1 110 ? 10.12471 5.21798 19.35995 1.000 7.82689 143 THR A CA 1
ATOM 891 C C . THR A 1 110 ? 10.51028 6.27492 18.33568 1.000 7.18405 143 THR A C 1
ATOM 892 O O . THR A 1 110 ? 9.82866 7.29579 18.20229 1.000 8.05339 143 THR A O 1
ATOM 896 N N . ALA A 1 111 ? 11.58758 6.03731 17.58244 1.000 7.20073 144 ALA A N 1
ATOM 897 C CA . ALA A 1 111 ? 11.95955 6.97721 16.53259 1.000 7.67424 144 ALA A CA 1
ATOM 898 C C . ALA A 1 111 ? 10.82968 7.14392 15.52988 1.000 7.68583 144 ALA A C 1
ATOM 899 O O . ALA A 1 111 ? 10.50262 8.26941 15.13800 1.000 7.93978 144 ALA A O 1
ATOM 901 N N . GLY A 1 112 ? 10.20117 6.03628 15.12409 1.000 7.77041 145 GLY A N 1
ATOM 902 C CA . GLY A 1 112 ? 9.06684 6.13819 14.22352 1.000 8.43816 145 GLY A CA 1
ATOM 903 C C . GLY A 1 112 ? 7.94282 6.97792 14.79836 1.000 8.15011 145 GLY A C 1
ATOM 904 O O . GLY A 1 112 ? 7.37108 7.82671 14.10587 1.000 8.62400 145 GLY A O 1
ATOM 905 N N . ASN A 1 113 ? 7.62365 6.76547 16.08026 1.000 8.10676 146 ASN A N 1
ATOM 906 C CA . ASN A 1 113 ? 6.57343 7.55307 16.71616 1.000 7.98711 146 ASN A CA 1
ATOM 907 C C . ASN A 1 113 ? 6.95120 9.02400 16.80058 1.000 7.83358 146 ASN A C 1
ATOM 908 O O . ASN A 1 113 ? 6.09612 9.90189 16.63318 1.000 8.48197 146 ASN A O 1
ATOM 913 N N . LEU A 1 114 ? 8.22233 9.31693 17.07879 1.000 8.04375 147 LEU A N 1
ATOM 914 C CA . LEU A 1 114 ? 8.64488 10.71068 17.13911 1.000 8.58731 147 LEU A CA 1
ATOM 915 C C . LEU A 1 114 ? 8.54939 11.37415 15.76968 1.000 8.30379 147 LEU A C 1
ATOM 916 O O . LEU A 1 114 ? 8.14400 12.53751 15.67083 1.000 9.01877 147 LEU A O 1
ATOM 921 N N . LEU A 1 115 ? 8.89337 10.65380 14.69629 1.000 8.06466 148 LEU A N 1
ATOM 922 C CA . LEU A 1 115 ? 8.67668 11.20986 13.36155 1.000 8.21232 148 LEU A CA 1
ATOM 923 C C . LEU A 1 115 ? 7.20584 11.52577 13.14134 1.000 8.37334 148 LEU A C 1
ATOM 924 O O . LEU A 1 115 ? 6.85690 12.61448 12.66847 1.000 8.93406 148 LEU A O 1
ATOM 929 N N . LEU A 1 116 ? 6.32484 10.58132 13.48651 1.000 8.01577 149 LEU A N 1
ATOM 930 C CA . LEU A 1 116 ? 4.89399 10.80895 13.31066 1.000 8.44914 149 LEU A CA 1
ATOM 931 C C . LEU A 1 116 ? 4.42897 12.03762 14.07691 1.000 8.96522 149 LEU A C 1
ATOM 932 O O . LEU A 1 116 ? 3.57311 12.78893 13.59517 1.000 9.51296 149 LEU A O 1
ATOM 937 N N A SER A 1 117 ? 4.99834 12.26703 15.26481 0.730 9.55111 150 SER A N 1
ATOM 938 N N B SER A 1 117 ? 4.99019 12.27120 15.26512 0.270 9.67067 150 SER A N 1
ATOM 939 C CA A SER A 1 117 ? 4.60623 13.41677 16.07347 0.730 11.17567 150 SER A CA 1
ATOM 940 C CA B SER A 1 117 ? 4.59050 13.42253 16.06680 0.270 10.78031 150 SER A CA 1
ATOM 941 C C A SER A 1 117 ? 4.89306 14.73510 15.36433 0.730 12.53266 150 SER A C 1
ATOM 942 C C B SER A 1 117 ? 4.94364 14.75164 15.41358 0.270 11.42574 150 SER A C 1
ATOM 943 O O A SER A 1 117 ? 4.20190 15.72816 15.61035 0.730 16.63451 150 SER A O 1
ATOM 944 O O B SER A 1 117 ? 4.36058 15.77725 15.78042 0.270 13.46916 150 SER A O 1
ATOM 949 N N . THR A 1 118 ? 5.88765 14.76698 14.47433 1.000 10.14232 151 THR A N 1
ATOM 950 C CA . THR A 1 118 ? 6.19577 15.99064 13.74004 1.000 10.64049 151 THR A CA 1
ATOM 951 C C . THR A 1 118 ? 5.31643 16.18262 12.51272 1.000 10.81045 151 THR A C 1
ATOM 952 O O . THR A 1 118 ? 5.31836 17.27669 11.93386 1.000 12.56730 151 THR A O 1
ATOM 956 N N . LEU A 1 119 ? 4.58522 15.14586 12.10478 1.000 10.54712 152 LEU A N 1
ATOM 957 C CA . LEU A 1 119 ? 3.78416 15.14126 10.88950 1.000 11.41968 152 LEU A CA 1
ATOM 958 C C . LEU A 1 119 ? 2.30228 15.33286 11.15178 1.000 12.23451 152 LEU A C 1
ATOM 959 O O . LEU A 1 119 ? 1.51755 15.32917 10.20212 1.000 13.93848 152 LEU A O 1
ATOM 964 N N . GLY A 1 120 ? 1.89182 15.47319 12.40388 1.000 12.75644 153 GLY A N 1
ATOM 965 C CA . GLY A 1 120 ? 0.48124 15.44977 12.71577 1.000 14.30682 153 GLY A CA 1
ATOM 966 C C . GLY A 1 120 ? -0.05882 14.05658 12.91171 1.000 14.34572 153 GLY A C 1
ATOM 967 O O . GLY A 1 120 ? -1.24818 13.81862 12.66966 1.000 16.05532 153 GLY A O 1
ATOM 968 N N . GLY A 1 121 ? 0.78840 13.11651 13.31608 1.000 12.25686 154 GLY A N 1
ATOM 969 C CA . GLY A 1 121 ? 0.34493 11.79036 13.65317 1.000 10.74032 154 GLY A CA 1
ATOM 970 C C . GLY A 1 121 ? 0.02014 10.95202 12.43716 1.000 9.70045 154 GLY A C 1
ATOM 971 O O . GLY A 1 121 ? 0.31981 11.31776 11.29720 1.000 10.30935 154 GLY A O 1
ATOM 972 N N . PRO A 1 122 ? -0.58926 9.79372 12.66744 1.000 9.37129 155 PRO A N 1
ATOM 973 C CA . PRO A 1 122 ? -1.00963 8.93252 11.55795 1.000 9.62866 155 PRO A CA 1
ATOM 974 C C . PRO A 1 122 ? -1.83949 9.66506 10.50930 1.000 9.98835 155 PRO A C 1
ATOM 975 O O . PRO A 1 122 ? -1.64499 9.41865 9.31030 1.000 10.88107 155 PRO A O 1
ATOM 979 N N . PRO A 1 123 ? -2.73934 10.59435 10.87536 1.000 10.40689 156 PRO A N 1
ATOM 980 C CA . PRO A 1 123 ? -3.44227 11.33928 9.80962 1.000 10.87935 156 PRO A CA 1
ATOM 9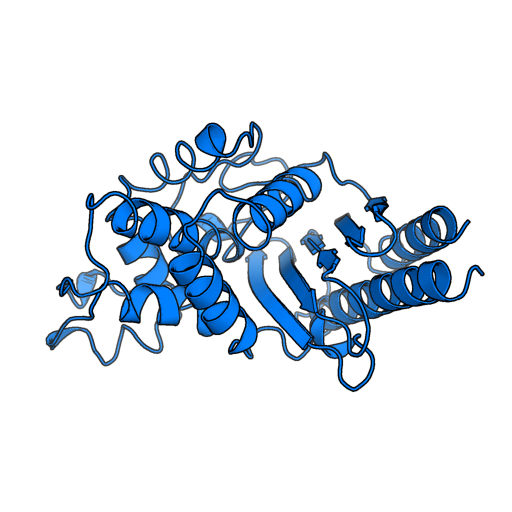81 C C . PRO A 1 123 ? -2.51013 12.13810 8.91531 1.000 10.55188 156 PRO A C 1
ATOM 982 O O . PRO A 1 123 ? -2.76910 12.27577 7.70838 1.000 10.58600 156 PRO A O 1
ATOM 986 N N . GLY A 1 124 ? -1.41892 12.65590 9.47808 1.000 10.81365 157 GLY A N 1
ATOM 987 C CA . GLY A 1 124 ? -0.45562 13.38282 8.67407 1.000 11.06225 157 GLY A CA 1
ATOM 988 C C . GLY A 1 124 ? 0.27639 12.49055 7.69402 1.000 10.98036 157 GLY A C 1
ATOM 989 O O . GLY A 1 124 ? 0.58933 12.91118 6.57643 1.000 12.76239 157 GLY A O 1
ATOM 990 N N A LEU A 1 125 ? 0.57244 11.25476 8.09662 0.869 10.20911 158 LEU A N 1
ATOM 991 N N B LEU A 1 125 ? 0.57116 11.25133 8.09507 0.131 10.47656 158 LEU A N 1
ATOM 992 C CA A LEU A 1 125 ? 1.22007 10.34430 7.16469 0.869 10.02379 158 LEU A CA 1
ATOM 993 C CA B LEU A 1 125 ? 1.22596 10.32852 7.17369 0.131 9.97525 158 LEU A CA 1
ATOM 994 C C A LEU A 1 125 ? 0.27273 9.94723 6.04262 0.869 9.22842 158 LEU A C 1
ATOM 995 C C B LEU A 1 125 ? 0.28299 9.91397 6.05220 0.131 9.39590 158 LEU A C 1
ATOM 996 O O A LEU A 1 125 ? 0.67736 9.87607 4.87456 0.869 9.25548 158 LEU A O 1
ATOM 997 O O B LEU A 1 125 ? 0.70254 9.78669 4.89555 0.131 9.46789 158 LEU A O 1
ATOM 1006 N N . THR A 1 126 ? -0.99350 9.69578 6.37691 1.000 8.81273 159 THR A N 1
ATOM 1007 C CA . THR A 1 126 ? -1.97480 9.38528 5.34531 1.000 8.63397 159 THR A CA 1
ATOM 1008 C C . THR A 1 126 ? -2.09907 10.53633 4.35367 1.000 8.53746 159 THR A C 1
ATOM 1009 O O . THR A 1 126 ? -2.11426 10.31921 3.13621 1.000 8.77246 159 THR A O 1
ATOM 1013 N N . ALA A 1 127 ? -2.16719 11.76896 4.85806 1.000 8.74487 160 ALA A N 1
ATOM 1014 C CA . ALA A 1 127 ? -2.26810 12.93081 3.98045 1.000 9.34601 160 ALA A CA 1
ATOM 1015 C C . ALA A 1 127 ? -1.04785 13.05163 3.07474 1.000 9.00960 160 ALA A C 1
ATOM 1016 O O . ALA A 1 127 ? -1.17116 13.41752 1.89948 1.000 9.38511 160 ALA A O 1
ATOM 1018 N N A TYR A 1 128 ? 0.13010 12.76064 3.61941 0.527 9.21615 161 TYR A N 1
ATOM 1019 N N B TYR A 1 128 ? 0.15000 12.75962 3.59765 0.473 9.35691 161 TYR A N 1
ATOM 1020 C CA A TYR A 1 128 ? 1.35532 12.75000 2.83568 0.527 9.81207 161 TYR A CA 1
ATOM 1021 C CA B TYR A 1 128 ? 1.33507 12.79629 2.74195 0.473 10.17333 161 TYR A CA 1
ATOM 1022 C C A TYR A 1 128 ? 1.25850 11.76418 1.67498 0.527 9.73362 161 TYR A C 1
ATOM 1023 C C B TYR A 1 128 ? 1.24540 11.75991 1.63040 0.473 9.82136 161 TYR A C 1
ATOM 1024 O O A TYR A 1 128 ? 1.60889 12.08935 0.53453 0.527 10.27739 161 TYR A O 1
ATOM 1025 O O B TYR A 1 128 ? 1.60092 12.04273 0.47995 0.473 10.10222 161 TYR A O 1
ATOM 1042 N N . ALA A 1 129 ? 0.77262 10.55228 1.95135 1.000 9.23034 162 ALA A N 1
ATOM 1043 C CA . ALA A 1 129 ? 0.60359 9.54463 0.90801 1.000 9.46105 162 ALA A CA 1
ATOM 1044 C C . ALA A 1 129 ? -0.36005 10.02738 -0.16723 1.000 8.73233 162 ALA A C 1
ATOM 1045 O O . ALA A 1 129 ? -0.09603 9.86111 -1.36561 1.000 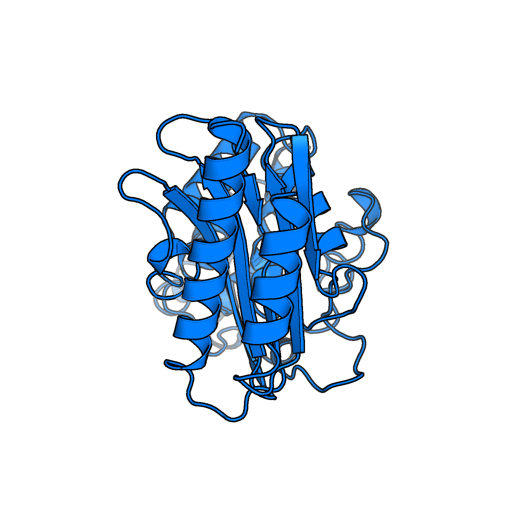9.26211 162 ALA A O 1
ATOM 1047 N N . ARG A 1 130 ? -1.47121 10.65488 0.23924 1.000 8.32128 163 ARG A N 1
ATOM 1048 C CA . ARG A 1 130 ? -2.39593 11.19968 -0.74893 1.000 9.28379 163 ARG A CA 1
ATOM 1049 C C . ARG A 1 130 ? -1.70033 12.21936 -1.64191 1.000 9.80046 163 ARG A C 1
ATOM 1050 O O . ARG A 1 130 ? -1.92225 12.24092 -2.85717 1.000 10.81086 163 ARG A O 1
ATOM 1058 N N . GLY A 1 131 ? -0.84200 13.06478 -1.05738 1.000 10.11416 164 GLY A N 1
ATOM 1059 C CA . GLY A 1 131 ? -0.11120 14.04356 -1.85059 1.000 11.31848 164 GLY A CA 1
ATOM 1060 C C . GLY A 1 131 ? 0.84194 13.42576 -2.85754 1.000 12.01153 164 GLY A C 1
ATOM 1061 O O . GLY A 1 131 ? 1.17883 14.05756 -3.86558 1.000 12.76991 164 GLY A O 1
ATOM 1062 N N . LEU A 1 132 ? 1.29814 12.19588 -2.59934 1.000 12.08972 165 LEU A N 1
ATOM 1063 C CA . LEU A 1 132 ? 2.12522 11.44194 -3.53749 1.000 13.02792 165 LEU A CA 1
ATOM 1064 C C . LEU A 1 132 ? 1.30690 10.74136 -4.61390 1.000 13.11476 165 LEU A C 1
ATOM 1065 O O . LEU A 1 132 ? 1.88473 10.03603 -5.45142 1.000 14.67231 165 LEU A O 1
ATOM 1070 N N . GLY A 1 133 ? -0.01265 10.90663 -4.61524 1.000 12.45593 166 GLY A N 1
ATOM 1071 C CA . GLY A 1 133 ? -0.86573 10.21589 -5.55797 1.000 12.47381 166 GLY A CA 1
ATOM 1072 C C . GLY A 1 133 ? -1.30187 8.83721 -5.12551 1.000 12.09350 166 GLY A C 1
ATOM 1073 O O . GLY A 1 133 ? -1.90156 8.11479 -5.92697 1.000 13.71669 166 GLY A O 1
ATOM 1074 N N . ASP A 1 134 ? -1.02313 8.45345 -3.88673 1.000 10.34176 167 ASP A N 1
ATOM 1075 C CA . ASP A 1 134 ? -1.39067 7.14871 -3.35086 1.000 9.33054 167 ASP A CA 1
ATOM 1076 C C . ASP A 1 134 ? -2.76033 7.29592 -2.69912 1.000 9.50606 167 ASP A C 1
ATOM 1077 O O . ASP A 1 134 ? -2.89889 7.97717 -1.67746 1.000 9.65180 167 ASP A O 1
ATOM 1082 N N . ARG A 1 135 ? -3.76889 6.65815 -3.29317 1.000 10.81332 168 ARG A N 1
ATOM 1083 C CA . ARG A 1 135 ? -5.14647 6.73775 -2.82944 1.000 12.22719 168 ARG A CA 1
ATOM 1084 C C . ARG A 1 135 ? -5.52293 5.60550 -1.88639 1.000 11.24273 168 ARG A C 1
ATOM 1085 O O . ARG A 1 135 ? -6.67099 5.55510 -1.43289 1.000 12.96276 168 ARG A O 1
ATOM 1093 N N . MET A 1 136 ? -4.60055 4.69145 -1.59346 1.000 8.90214 169 MET A N 1
ATOM 1094 C CA . MET A 1 136 ? -4.90768 3.50284 -0.80570 1.000 8.77811 169 MET A CA 1
ATOM 1095 C C . MET A 1 136 ? -4.30708 3.51011 0.59147 1.000 7.98447 169 MET A C 1
ATOM 1096 O O . MET A 1 136 ? -4.98562 3.14343 1.55996 1.000 9.22039 169 MET A O 1
ATOM 1101 N N . THR A 1 137 ? -3.03651 3.87454 0.71805 1.000 7.49032 170 THR A N 1
ATOM 1102 C CA . THR A 1 137 ? -2.33620 3.71624 1.98476 1.000 7.46368 170 THR A CA 1
ATOM 1103 C C . THR A 1 137 ? -2.99460 4.54278 3.08020 1.000 7.37123 170 THR A C 1
ATOM 1104 O O . THR A 1 137 ? -3.39130 5.69006 2.86319 1.000 8.29208 170 THR A O 1
ATOM 1108 N N . ARG A 1 138 ? -3.09019 3.96138 4.27189 1.000 7.39022 171 ARG A N 1
ATOM 1109 C CA . ARG A 1 138 ? -3.58484 4.69854 5.42089 1.000 7.21769 171 ARG A CA 1
ATOM 1110 C C . ARG A 1 138 ? -2.85144 4.23338 6.66328 1.000 7.15872 171 ARG A C 1
ATOM 1111 O O . ARG A 1 138 ? -2.67535 3.02658 6.87248 1.000 8.30059 171 ARG A O 1
ATOM 1119 N N . LEU A 1 139 ? -2.40259 5.19221 7.46494 1.000 7.61234 172 LEU A N 1
ATOM 1120 C CA . LEU A 1 139 ? -1.89649 4.90736 8.79574 1.000 7.57364 172 LEU A CA 1
ATOM 1121 C C . LEU A 1 139 ? -2.89398 5.45803 9.80050 1.000 8.03561 172 LEU A C 1
ATOM 1122 O O . LEU A 1 139 ? -3.39709 6.57876 9.64333 1.000 9.15270 172 LEU A O 1
ATOM 1127 N N . ASP A 1 140 ? -3.15883 4.66383 10.83527 1.000 8.21516 173 ASP A N 1
ATOM 1128 C CA . ASP A 1 140 ? -4.20896 4.95963 11.79792 1.000 8.31328 173 ASP A CA 1
ATOM 1129 C C . ASP A 1 140 ? -3.71071 4.91416 13.23201 1.000 8.62003 173 ASP A C 1
ATOM 1130 O O . ASP A 1 140 ? -4.22525 5.63611 14.09225 1.000 10.43558 173 ASP A O 1
ATOM 1135 N N . ARG A 1 141 ? -2.70834 4.08761 13.49275 1.000 7.93850 174 ARG A N 1
ATOM 1136 C CA . ARG A 1 141 ? -2.19200 3.87457 14.83226 1.000 8.24064 174 ARG A CA 1
ATOM 1137 C C . ARG A 1 141 ? -0.69424 4.15731 14.85117 1.000 8.22412 174 ARG A C 1
ATOM 1138 O O . ARG A 1 141 ? -0.06301 4.35144 13.80915 1.000 9.56298 174 ARG A O 1
ATOM 1146 N N . ILE A 1 142 ? -0.13093 4.19134 16.05821 1.000 8.97811 175 ILE A N 1
ATOM 1147 C CA . ILE A 1 142 ? 1.30252 4.39284 16.25419 1.000 9.21227 175 ILE A CA 1
ATOM 1148 C C . ILE A 1 142 ? 1.95389 3.07288 16.65750 1.000 8.87334 175 ILE A C 1
ATOM 1149 O O . ILE A 1 142 ? 1.27255 2.05020 16.81123 1.000 8.92216 175 ILE A O 1
ATOM 1154 N N . GLU A 1 143 ? 3.27764 3.07262 16.80206 1.000 9.28444 176 GLU A N 1
ATOM 1155 C CA . GLU A 1 143 ? 3.96456 1.86019 17.23464 1.000 9.57804 176 GLU A CA 1
ATOM 1156 C C . GLU A 1 143 ? 3.66115 1.59437 18.70532 1.000 8.83720 176 GLU A C 1
ATOM 1157 O O . GLU A 1 143 ? 3.59477 2.52766 19.50852 1.000 9.46306 176 GLU A O 1
ATOM 1163 N N . THR A 1 144 ? 3.47649 0.32125 19.06952 1.000 8.85847 177 THR A N 1
ATOM 1164 C CA . THR A 1 144 ? 3.49001 -0.87866 18.24230 1.000 9.11427 177 THR A CA 1
ATOM 1165 C C . THR A 1 144 ? 2.08000 -1.36007 17.89297 1.000 8.53890 177 THR A C 1
ATOM 1166 O O . THR A 1 144 ? 1.90799 -2.43414 17.30898 1.000 9.46358 177 THR A O 1
ATOM 1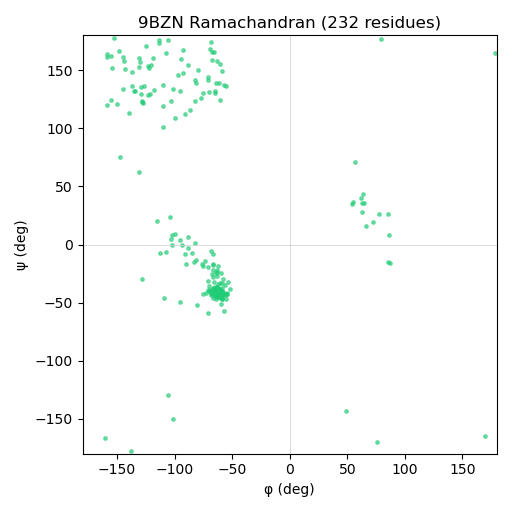170 N N . ALA A 1 145 ? 1.07939 -0.53815 18.22337 1.000 8.07165 178 ALA A N 1
ATOM 1171 C CA . ALA A 1 145 ? -0.31473 -0.90342 17.99011 1.000 8.55042 178 ALA A CA 1
ATOM 1172 C C . ALA A 1 145 ? -0.59594 -1.18667 16.52044 1.000 8.21645 178 ALA A C 1
ATOM 1173 O O . ALA A 1 145 ? -1.42854 -2.04659 16.19817 1.000 8.82609 178 ALA A O 1
ATOM 1175 N N . LEU A 1 146 ? 0.08803 -0.48036 15.61667 1.000 7.81047 179 LEU A N 1
ATOM 1176 C CA . LEU A 1 146 ? -0.14597 -0.62822 14.18511 1.000 8.28043 179 LEU A CA 1
ATOM 1177 C C . LEU A 1 146 ? 0.26522 -1.99191 13.64416 1.000 8.55553 179 LEU A C 1
ATOM 1178 O O . LEU A 1 146 ? -0.04055 -2.2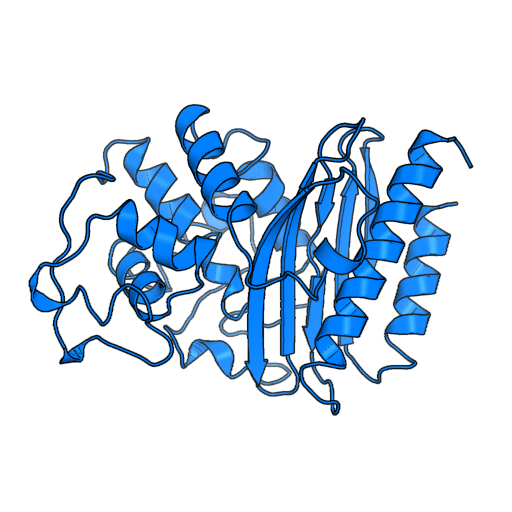8462 12.48416 1.000 9.81698 179 LEU A O 1
ATOM 1183 N N . ASN A 1 147 ? 0.93236 -2.82981 14.43903 1.000 8.84173 180 ASN A N 1
ATOM 1184 C CA . ASN A 1 147 ? 1.39499 -4.13224 13.97340 1.000 9.72792 180 ASN A CA 1
ATOM 1185 C C . ASN A 1 147 ? 0.36887 -5.24921 14.15488 1.000 9.68020 180 ASN A C 1
ATOM 1186 O O . ASN A 1 147 ? 0.69662 -6.40813 13.88700 1.000 10.48895 180 ASN A O 1
ATOM 1191 N N . GLU A 1 148 ? -0.85861 -4.93672 14.58409 1.000 8.93549 181 GLU A N 1
ATOM 1192 C CA . GLU A 1 148 ? -1.84156 -5.98601 14.85810 1.000 9.11461 181 GLU A CA 1
ATOM 1193 C C . GLU A 1 148 ? -2.04409 -6.89183 13.64771 1.000 8.57215 181 GLU A C 1
ATOM 1194 O O . GLU A 1 148 ? -2.08139 -8.12321 13.77543 1.000 9.40424 181 GLU A O 1
ATOM 1200 N N . ALA A 1 149 ? -2.21526 -6.28953 12.47052 1.000 8.54475 182 ALA A N 1
ATOM 1201 C CA . ALA A 1 149 ? -2.22806 -7.00302 11.19096 1.000 8.99669 182 ALA A CA 1
ATOM 1202 C C . ALA A 1 149 ? -3.40323 -7.97070 11.06107 1.000 9.38814 182 ALA A C 1
ATOM 1203 O O . ALA A 1 149 ? -3.29016 -9.02693 10.43998 1.000 10.50737 182 ALA A O 1
ATOM 1205 N N . ARG A 1 150 ? -4.54658 -7.59789 11.61507 1.000 9.88360 183 ARG A N 1
ATOM 1206 C CA . ARG A 1 150 ? -5.70309 -8.48376 11.56939 1.000 11.03924 183 ARG A CA 1
ATOM 1207 C C . ARG A 1 150 ? -6.25089 -8.58714 10.14874 1.000 10.05612 183 ARG A C 1
ATOM 1208 O O . ARG A 1 150 ? -6.47684 -7.55858 9.50262 1.000 9.78706 183 ARG A O 1
ATOM 1216 N N . PRO A 1 151 ? -6.49358 -9.79446 9.63653 1.000 11.07265 184 PRO A N 1
ATOM 1217 C CA . PRO A 1 151 ? -7.08011 -9.91324 8.29575 1.000 11.29047 184 PRO A CA 1
ATOM 1218 C C . PRO A 1 151 ? -8.39490 -9.14677 8.18443 1.000 11.62076 184 PRO A C 1
ATOM 1219 O O . PRO A 1 151 ? -9.24214 -9.18750 9.07902 1.000 12.90695 184 PRO A O 1
ATOM 1223 N N . GLY A 1 152 ? -8.54908 -8.43008 7.06923 1.000 11.53397 185 GLY A N 1
ATOM 1224 C CA . GLY A 1 152 ? -9.73643 -7.64214 6.80407 1.000 11.62287 185 GLY A CA 1
ATOM 1225 C C . GLY A 1 152 ? -9.74046 -6.25075 7.39914 1.000 11.05351 185 GLY A C 1
ATOM 1226 O O . GLY A 1 152 ? -10.57752 -5.42846 7.00224 1.000 12.26969 185 GLY A O 1
ATOM 1227 N N . ASP A 1 153 ? -8.84875 -5.95636 8.33046 1.000 10.13039 186 ASP A N 1
ATOM 1228 C CA . ASP A 1 153 ? -8.82075 -4.64652 8.97560 1.000 9.79950 186 ASP A CA 1
ATOM 1229 C C . ASP A 1 153 ? -8.17807 -3.63699 8.02809 1.000 10.02112 186 ASP A C 1
ATOM 1230 O O . ASP A 1 153 ? -7.07286 -3.88044 7.53654 1.000 10.25864 186 ASP A O 1
ATOM 1235 N N . PRO A 1 154 ? -8.84315 -2.51117 7.72850 1.000 10.73683 187 PRO A N 1
ATOM 1236 C CA . PRO A 1 154 ? -8.24023 -1.51815 6.83007 1.000 11.25392 187 PRO A CA 1
ATOM 1237 C C . PRO A 1 154 ? -7.15036 -0.69588 7.48017 1.000 9.53389 187 PRO A C 1
ATOM 1238 O O . PRO A 1 154 ? -6.37665 -0.04633 6.76211 1.000 9.27329 187 PRO A O 1
ATOM 1242 N N . ARG A 1 155 ? -7.09441 -0.66264 8.80707 1.000 9.37865 188 ARG A N 1
ATOM 1243 C CA . ARG A 1 155 ? -6.16767 0.23459 9.47315 1.000 9.19240 188 ARG A CA 1
ATOM 1244 C C . ARG A 1 155 ? -4.73422 -0.14634 9.14945 1.000 8.19333 188 ARG A C 1
ATOM 1245 O O . ARG A 1 155 ? -4.38163 -1.32756 9.08290 1.000 8.74758 188 ARG A O 1
ATOM 1253 N N . ASP A 1 156 ? -3.90916 0.87323 8.92374 1.000 7.63738 189 ASP A N 1
ATOM 1254 C CA . ASP A 1 156 ? -2.46786 0.67099 8.83378 1.000 7.36090 189 ASP A CA 1
ATOM 1255 C C . ASP A 1 156 ? -2.09626 -0.24380 7.66783 1.000 7.02230 189 ASP A C 1
ATOM 1256 O O . ASP A 1 156 ? -1.20467 -1.08569 7.78224 1.000 7.99558 189 ASP A O 1
ATOM 1261 N N . THR A 1 157 ? -2.77680 -0.07165 6.53294 1.000 6.55087 190 THR A N 1
ATOM 1262 C CA . THR A 1 157 ? -2.55703 -0.90321 5.35564 1.000 7.16628 190 THR A CA 1
ATOM 1263 C C . THR A 1 157 ? -2.07283 -0.09549 4.15718 1.000 6.84951 190 THR A C 1
ATOM 1264 O O . THR A 1 157 ? -2.23655 1.12540 4.07794 1.000 7.76345 190 THR A O 1
ATOM 1268 N N . THR A 1 158 ? -1.47142 -0.82349 3.21552 1.000 6.80795 191 THR A N 1
ATOM 1269 C CA . THR A 1 158 ? -1.09815 -0.31791 1.90144 1.000 7.39164 191 THR A CA 1
ATOM 1270 C C . THR A 1 158 ? -1.44220 -1.39664 0.88059 1.000 7.13751 191 THR A C 1
ATOM 1271 O O . THR A 1 158 ? -2.01352 -2.43452 1.22410 1.000 7.47652 191 THR A O 1
ATOM 1275 N N . THR A 1 159 ? -1.12337 -1.13982 -0.38856 1.000 7.54341 192 THR A N 1
ATOM 1276 C CA . THR A 1 159 ? -1.11518 -2.19961 -1.38071 1.000 7.14032 192 THR A CA 1
ATOM 1277 C C . THR A 1 159 ? 0.28854 -2.28948 -1.96221 1.000 6.97340 192 THR A C 1
ATOM 1278 O O . THR A 1 159 ? 1.03100 -1.30119 -1.95505 1.000 7.71773 192 THR A O 1
ATOM 1282 N N . PRO A 1 160 ? 0.68304 -3.44985 -2.47838 1.000 6.89159 193 PRO A N 1
ATOM 1283 C CA . PRO A 1 160 ? 2.03191 -3.53364 -3.05693 1.000 7.30483 193 PRO A CA 1
ATOM 1284 C C . PRO A 1 160 ? 2.25068 -2.53334 -4.17469 1.000 6.78549 193 PRO A C 1
ATOM 1285 O O . PRO A 1 160 ? 3.32541 -1.91893 -4.24808 1.000 8.08093 193 PRO A O 1
ATOM 1289 N N . ALA A 1 161 ? 1.25239 -2.34496 -5.04168 1.000 7.15306 194 ALA A N 1
ATOM 1290 C CA . ALA A 1 161 ? 1.38739 -1.38268 -6.13303 1.000 8.02461 194 ALA A CA 1
ATOM 1291 C C . ALA A 1 161 ? 1.45734 0.04769 -5.62216 1.000 8.18860 194 ALA A C 1
ATOM 1292 O O . ALA A 1 161 ? 2.24168 0.85187 -6.13770 1.000 8.66058 194 ALA A O 1
ATOM 1294 N N . ALA A 1 162 ? 0.62085 0.39857 -4.64459 1.000 8.28064 195 ALA A N 1
ATOM 1295 C CA . ALA A 1 162 ? 0.64795 1.76640 -4.14443 1.000 9.28968 195 ALA A CA 1
ATOM 1296 C C . ALA A 1 162 ? 1.99600 2.07583 -3.51747 1.000 8.94579 195 ALA A C 1
ATOM 1297 O O . ALA A 1 162 ? 2.57246 3.14873 -3.74661 1.000 9.67823 195 ALA A O 1
ATOM 1299 N N . MET A 1 163 ? 2.52596 1.13757 -2.73434 1.000 9.01206 196 MET A N 1
ATOM 1300 C CA . MET A 1 163 ? 3.79553 1.39005 -2.07153 1.000 9.11880 196 MET A CA 1
ATOM 1301 C C . MET A 1 163 ? 4.94778 1.42444 -3.07018 1.000 9.41430 196 MET A C 1
ATOM 1302 O O . MET A 1 163 ? 5.87328 2.23128 -2.92325 1.000 10.41647 196 MET A O 1
ATOM 1307 N N . ALA A 1 164 ? 4.90177 0.58376 -4.11140 1.000 9.55008 197 ALA A N 1
ATOM 1308 C CA . ALA A 1 164 ? 5.91505 0.67313 -5.16320 1.000 10.35444 197 ALA A CA 1
ATOM 1309 C C . ALA A 1 164 ? 5.88811 2.03938 -5.84357 1.000 10.20023 197 ALA A C 1
ATOM 1310 O O . ALA A 1 164 ? 6.94110 2.59053 -6.19008 1.000 10.24010 197 ALA A O 1
ATOM 1312 N N . GLY A 1 165 ? 4.69229 2.59712 -6.05466 1.000 9.99380 198 GLY A N 1
ATOM 1313 C CA . GLY A 1 165 ? 4.60245 3.94268 -6.60153 1.000 10.18160 198 GLY A CA 1
ATOM 1314 C C . GLY A 1 165 ? 5.25609 4.97906 -5.70685 1.000 9.78154 198 GLY A C 1
ATOM 1315 O O . GLY A 1 165 ? 5.91832 5.90341 -6.18774 1.000 10.60820 198 GLY A O 1
ATOM 1316 N N . ASN A 1 166 ? 5.08883 4.83309 -4.39268 1.000 9.23139 199 ASN A N 1
ATOM 1317 C CA . ASN A 1 166 ? 5.72761 5.75096 -3.45866 1.000 9.57034 199 ASN A CA 1
ATOM 1318 C C . ASN A 1 166 ? 7.24242 5.61003 -3.49188 1.000 9.30994 199 ASN A C 1
ATOM 1319 O O . ASN A 1 166 ? 7.96074 6.61555 -3.43746 1.000 9.78993 199 ASN A O 1
ATOM 1324 N N . LEU A 1 167 ? 7.74412 4.37129 -3.56474 1.000 9.16606 200 LEU A N 1
ATOM 1325 C CA . LEU A 1 167 ? 9.18318 4.15886 -3.69061 1.000 9.64967 200 LEU A CA 1
ATOM 1326 C C . LEU A 1 167 ? 9.72817 4.86252 -4.92311 1.000 8.90409 200 LEU A C 1
ATOM 1327 O O . LEU A 1 167 ? 10.79006 5.49752 -4.87588 1.000 9.50203 200 LEU A O 1
ATOM 1332 N N . GLN A 1 168 ? 9.01210 4.75214 -6.03916 1.000 9.15340 201 GLN A N 1
ATOM 1333 C CA . GLN A 1 168 ? 9.42166 5.41888 -7.26709 1.000 10.17480 201 GLN A CA 1
ATOM 1334 C C . GLN A 1 168 ? 9.49862 6.92836 -7.07183 1.000 9.80401 201 GLN A C 1
ATOM 1335 O O . GLN A 1 168 ? 10.51801 7.55340 -7.38893 1.000 10.00085 201 GLN A O 1
ATOM 1341 N N . ARG A 1 169 ? 8.43539 7.53369 -6.52957 1.000 9.76093 202 ARG A N 1
ATOM 1342 C CA . ARG A 1 169 ? 8.40556 8.98938 -6.39452 1.000 10.47245 202 ARG A CA 1
ATOM 1343 C C . ARG A 1 169 ? 9.50401 9.48380 -5.46488 1.000 9.61167 202 ARG A C 1
ATOM 1344 O O . ARG A 1 169 ? 10.14621 10.50591 -5.73836 1.000 10.14635 202 ARG A O 1
ATOM 1352 N N . LEU A 1 170 ? 9.72293 8.77740 -4.35426 1.000 9.26826 203 LEU A N 1
ATOM 1353 C CA . LEU A 1 170 ? 10.63848 9.23318 -3.31461 1.000 9.16307 203 LEU A CA 1
ATOM 1354 C C . LEU A 1 170 ? 12.10167 9.01185 -3.67672 1.000 9.59546 203 LEU A C 1
ATOM 1355 O O . LEU A 1 170 ? 12.93720 9.89816 -3.46502 1.000 10.91034 203 LEU A O 1
ATOM 1360 N N A LEU A 1 171 ? 12.43804 7.82918 -4.19162 0.608 9.53232 204 LEU A N 1
ATOM 1361 N N B LEU A 1 171 ? 12.43791 7.84003 -4.20979 0.392 9.36658 204 LEU A N 1
ATOM 1362 C CA A LEU A 1 171 ? 13.83636 7.48651 -4.42643 0.608 10.49947 204 LEU A CA 1
ATOM 1363 C CA B LEU A 1 171 ? 13.83513 7.48702 -4.41520 0.392 9.83353 204 LEU A CA 1
ATOM 1364 C C A LEU A 1 171 ? 14.30221 7.80452 -5.83573 0.608 10.75490 204 LEU A C 1
ATOM 1365 C C B LEU A 1 171 ? 14.31666 7.69015 -5.84255 0.392 10.57079 204 LEU A C 1
ATOM 1366 O O A LEU A 1 171 ? 15.48499 8.09933 -6.03523 0.608 12.08420 204 LEU A O 1
ATOM 1367 O O B LEU A 1 171 ? 15.52766 7.81216 -6.05548 0.392 11.61650 204 LEU A O 1
ATOM 1376 N N . LEU A 1 172 ? 13.41111 7.73447 -6.81822 1.000 10.64714 205 LEU A N 1
ATOM 1377 C CA . LEU A 1 172 ? 13.79778 7.84635 -8.21293 1.000 11.80768 205 LEU A CA 1
ATOM 1378 C C . LEU A 1 172 ? 13.18713 9.03836 -8.92624 1.000 12.72926 205 LEU A C 1
ATOM 1379 O O . LEU A 1 172 ? 13.74787 9.47940 -9.93578 1.000 15.41407 205 LEU A O 1
ATOM 1384 N N . GLY A 1 173 ? 12.08025 9.57250 -8.43203 1.000 12.81289 206 GLY A N 1
ATOM 1385 C CA . GLY A 1 173 ? 11.34644 10.65984 -9.02849 1.000 13.24901 206 GLY A CA 1
ATOM 1386 C C . GLY A 1 173 ? 11.62548 11.97627 -8.34122 1.000 13.94474 206 GLY A C 1
ATOM 1387 O O . GLY A 1 173 ? 12.70810 12.19987 -7.78661 1.000 15.50026 206 GLY A O 1
ATOM 1388 N N . ASP A 1 174 ? 10.63088 12.86015 -8.35353 1.000 14.50993 207 ASP A N 1
ATOM 1389 C CA . ASP A 1 174 ? 10.85394 14.23456 -7.92724 1.000 16.11039 207 ASP A CA 1
ATOM 1390 C C . ASP A 1 174 ? 10.08083 14.61793 -6.66729 1.000 14.35172 207 ASP A C 1
ATOM 1391 O O . ASP A 1 174 ? 9.89811 15.80847 -6.40411 1.000 15.50884 207 ASP A O 1
ATOM 1396 N N . ALA A 1 175 ? 9.63735 13.64339 -5.86879 1.000 12.39824 208 ALA A N 1
ATOM 1397 C CA . ALA A 1 175 ? 8.96815 13.99486 -4.61907 1.000 12.50317 208 ALA A CA 1
ATOM 1398 C C . ALA A 1 175 ? 9.92406 14.66623 -3.64152 1.000 12.11752 208 ALA A C 1
ATOM 1399 O O . ALA A 1 175 ? 9.49407 15.47425 -2.80895 1.000 13.77350 208 ALA A O 1
ATOM 1401 N N . LEU A 1 176 ? 11.21455 14.35767 -3.73898 1.000 12.05479 209 LEU A N 1
ATOM 1402 C CA . LEU A 1 176 ? 12.24677 14.92923 -2.88929 1.000 12.17764 209 LEU A CA 1
ATOM 1403 C C . LEU A 1 176 ? 13.29522 15.62683 -3.74682 1.000 13.29052 209 LEU A C 1
ATOM 1404 O O . LEU A 1 176 ? 13.52387 15.25142 -4.90220 1.000 14.57276 209 LEU A O 1
ATOM 1409 N N . GLN A 1 177 ? 13.93513 16.64639 -3.17380 1.000 13.89356 210 GLN A N 1
ATOM 1410 C CA . GLN A 1 177 ? 15.10721 17.22841 -3.81037 1.000 15.98372 210 GLN A CA 1
ATOM 1411 C C . GLN A 1 177 ? 16.21839 16.18540 -3.88631 1.000 16.18939 210 GLN A C 1
ATOM 1412 O O . GLN A 1 177 ? 16.24595 15.21791 -3.12445 1.000 15.18100 210 GLN A O 1
ATOM 1418 N N . SER A 1 178 ? 17.15025 16.39633 -4.81952 1.000 17.64039 211 SER A N 1
ATOM 1419 C CA . SER A 1 178 ? 18.17994 15.39279 -5.08056 1.000 18.67009 211 SER A CA 1
ATOM 1420 C C . SER A 1 178 ? 18.95333 15.03241 -3.81640 1.000 18.38675 211 SER A C 1
ATOM 1421 O O . SER A 1 178 ? 19.22710 13.85323 -3.56464 1.000 18.41087 211 SER A O 1
ATOM 1424 N N . ALA A 1 179 ? 19.30505 16.03008 -3.00238 1.000 17.97198 212 ALA A N 1
ATOM 1425 C CA . ALA A 1 179 ? 20.06437 15.75475 -1.78472 1.000 17.12601 212 ALA A CA 1
ATOM 1426 C C . ALA A 1 179 ? 19.26158 14.91049 -0.79490 1.000 15.92224 212 ALA A C 1
ATOM 1427 O O . ALA A 1 179 ? 19.81265 14.00462 -0.15513 1.000 15.59512 212 ALA A O 1
ATOM 1429 N N . SER A 1 180 ? 17.96003 15.18771 -0.65458 1.000 15.51360 213 SER A N 1
ATOM 1430 C CA . SER A 1 180 ? 17.12921 14.41813 0.27202 1.000 14.90958 213 SER A CA 1
ATOM 1431 C C . SER A 1 180 ? 16.89636 13.00387 -0.23997 1.000 13.60820 213 SER A C 1
ATOM 1432 O O . SER A 1 180 ? 16.86168 12.04439 0.54072 1.000 12.76609 213 SER A O 1
ATOM 1435 N N . ARG A 1 181 ? 16.69001 12.86957 -1.54506 1.000 14.12039 214 ARG A N 1
ATOM 1436 C CA . ARG A 1 181 ? 16.58706 11.55957 -2.16846 1.000 14.73972 214 ARG A CA 1
ATOM 1437 C C . ARG A 1 181 ? 17.80439 10.70348 -1.83838 1.000 13.45657 214 ARG A C 1
ATOM 1438 O O . ARG A 1 181 ? 17.68162 9.50734 -1.53970 1.000 12.92388 214 ARG A O 1
ATOM 1446 N N . GLN A 1 182 ? 18.99216 11.31190 -1.87268 1.000 13.80486 215 GLN A N 1
ATOM 1447 C CA . GLN A 1 182 ? 20.21790 10.59003 -1.55304 1.000 14.08307 215 GLN A CA 1
ATOM 1448 C C . GLN A 1 182 ? 20.26157 10.18089 -0.08364 1.000 12.53310 215 GLN A C 1
ATOM 1449 O O . GLN A 1 182 ? 20.69743 9.06965 0.23898 1.000 12.45995 215 GLN A O 1
ATOM 1455 N N . ARG A 1 183 ? 19.83547 11.06926 0.82265 1.000 12.10030 216 ARG A N 1
ATOM 1456 C CA . ARG A 1 183 ? 19.81714 10.72659 2.24512 1.000 12.10439 216 ARG A CA 1
ATOM 1457 C C . ARG A 1 183 ? 18.94313 9.50935 2.49844 1.000 10.07568 216 ARG A C 1
ATOM 1458 O O . ARG A 1 183 ? 19.32083 8.59925 3.24628 1.000 10.27420 216 ARG A O 1
ATOM 1466 N N . LEU A 1 184 ? 17.75484 9.49236 1.89728 1.000 9.98834 217 LEU A N 1
ATOM 1467 C CA . LEU A 1 184 ? 16.84275 8.37943 2.11741 1.000 9.20810 217 LEU A CA 1
ATOM 1468 C C . LEU A 1 184 ? 17.43133 7.08326 1.57364 1.000 8.71091 217 LEU A C 1
ATOM 1469 O O . LEU A 1 184 ? 17.38172 6.03730 2.23509 1.000 8.66453 217 LEU A O 1
ATOM 1474 N N . ALA A 1 185 ? 18.00766 7.13719 0.37075 1.000 9.12560 218 ALA A N 1
ATOM 1475 C CA . ALA A 1 185 ? 18.66074 5.95889 -0.18977 1.000 9.45573 218 ALA A CA 1
ATOM 1476 C C . ALA A 1 185 ? 19.76924 5.46407 0.72727 1.000 9.63179 218 ALA A C 1
ATOM 1477 O O . ALA A 1 185 ? 19.90574 4.25499 0.95361 1.000 9.86542 218 ALA A O 1
ATOM 1479 N N . ASP A 1 186 ? 20.56308 6.38717 1.27417 1.000 10.17454 219 ASP A N 1
ATOM 1480 C CA . ASP A 1 186 ? 21.66434 6.00508 2.15272 1.000 11.64046 219 ASP A CA 1
ATOM 1481 C C . ASP A 1 186 ? 21.16426 5.31755 3.42077 1.000 10.30479 219 ASP A C 1
ATOM 1482 O O . ASP A 1 186 ? 21.74111 4.31412 3.85764 1.000 10.26308 219 ASP A O 1
ATOM 1487 N N . TRP A 1 187 ? 20.09924 5.84522 4.03451 1.000 9.40225 220 TRP A N 1
ATOM 1488 C CA . TRP A 1 187 ? 19.56792 5.21586 5.23940 1.000 9.37590 220 TRP A CA 1
ATOM 1489 C C . TRP A 1 187 ? 19.05268 3.81355 4.94064 1.000 8.57479 220 TRP A C 1
ATOM 1490 O O . TRP A 1 187 ? 19.22335 2.89224 5.75122 1.000 9.67127 220 TRP A O 1
ATOM 1501 N N . LEU A 1 188 ? 18.38895 3.64290 3.79384 1.000 8.06535 221 LEU A N 1
ATOM 1502 C CA . LEU A 1 188 ? 17.86952 2.32945 3.42462 1.000 7.86119 221 LEU A CA 1
ATOM 1503 C C . LEU A 1 188 ? 18.99372 1.35247 3.11092 1.000 7.62915 221 LEU A C 1
ATOM 1504 O O . LEU A 1 188 ? 18.94316 0.18434 3.51435 1.000 8.30790 221 LEU A O 1
ATOM 1509 N N . LEU A 1 189 ? 20.00605 1.80422 2.37052 1.000 7.95793 222 LEU A N 1
ATOM 1510 C CA . LEU A 1 189 ? 21.11754 0.93566 2.00243 1.000 8.45777 222 LEU A CA 1
ATOM 1511 C C . LEU A 1 189 ? 21.95680 0.51689 3.19680 1.000 9.15363 222 LEU A C 1
ATOM 1512 O O . LEU A 1 189 ? 22.66025 -0.49434 3.11425 1.000 10.91971 222 LEU A O 1
ATOM 1517 N N . ALA A 1 190 ? 21.90557 1.26990 4.29477 1.000 8.74097 223 ALA A N 1
ATOM 1518 C CA . ALA A 1 190 ? 22.66774 0.94252 5.49062 1.000 9.28826 223 ALA A CA 1
ATOM 1519 C C . ALA A 1 190 ? 21.95838 -0.05652 6.39341 1.000 9.49963 223 ALA A C 1
ATOM 1520 O O . ALA A 1 190 ? 22.55796 -0.52220 7.36879 1.000 10.85940 223 ALA A O 1
ATOM 1522 N N . SER A 1 191 ? 20.71155 -0.39804 6.09787 1.000 9.31358 224 SER A N 1
ATOM 1523 C CA . SER A 1 191 ? 19.96305 -1.29510 6.96419 1.000 9.53266 224 SER A CA 1
ATOM 1524 C C . SER A 1 191 ? 20.47547 -2.73190 6.88645 1.000 10.17841 224 SER A C 1
ATOM 1525 O O . SER A 1 191 ? 20.85931 -3.21618 5.81984 1.000 12.07718 224 SER A O 1
ATOM 1528 N N . GLN A 1 192 ? 20.44525 -3.41805 8.03570 1.000 10.08434 225 GLN A N 1
ATOM 1529 C CA . GLN A 1 192 ? 20.73321 -4.84102 8.15586 1.000 10.91026 225 GLN A CA 1
ATOM 1530 C C . GLN A 1 192 ? 19.51261 -5.65772 8.53928 1.000 10.07855 225 GLN A C 1
ATOM 1531 O O . GLN A 1 192 ? 19.60397 -6.88879 8.58891 1.000 10.95972 225 GLN A O 1
ATOM 1537 N N . THR A 1 193 ? 18.39242 -5.00924 8.86831 1.000 9.92454 226 THR A N 1
ATOM 1538 C CA . THR A 1 193 ? 17.26245 -5.73685 9.42939 1.000 10.11676 226 THR A CA 1
ATOM 1539 C C . THR A 1 193 ? 16.69296 -6.75813 8.45289 1.000 10.00247 226 THR A C 1
ATOM 1540 O O . THR A 1 193 ? 16.05629 -7.72459 8.88660 1.000 11.06686 226 THR A O 1
ATOM 1544 N N . GLY A 1 194 ? 16.91200 -6.56511 7.15280 1.000 9.49493 227 GLY A N 1
ATOM 1545 C CA . GLY A 1 194 ? 16.42960 -7.47275 6.13143 1.000 9.48659 227 GLY A CA 1
ATOM 1546 C C . GLY A 1 194 ? 17.48932 -8.37741 5.53512 1.000 8.80889 227 GLY A C 1
ATOM 1547 O O . GLY A 1 194 ? 17.30946 -8.88787 4.42741 1.000 8.92955 227 GLY A O 1
ATOM 1548 N N . ASP A 1 195 ? 18.57399 -8.62868 6.27030 1.000 8.83405 228 ASP A N 1
ATOM 1549 C CA . ASP A 1 195 ? 19.65768 -9.45010 5.73006 1.000 9.20705 228 ASP A CA 1
ATOM 1550 C C . ASP A 1 195 ? 19.20395 -10.84755 5.31124 1.000 9.18508 228 ASP A C 1
ATOM 1551 O O . ASP A 1 195 ? 19.80764 -11.44048 4.41131 1.000 11.56668 228 ASP A O 1
ATOM 1556 N N . THR A 1 196 ? 18.18448 -11.41206 5.95890 1.000 8.12024 229 THR A N 1
ATOM 1557 C CA . THR A 1 196 ? 17.71675 -12.74693 5.60128 1.000 8.41034 229 THR A CA 1
ATOM 1558 C C . THR A 1 196 ? 16.44050 -12.71746 4.76999 1.000 7.90500 229 THR A C 1
ATOM 1559 O O . THR A 1 196 ? 15.84715 -13.77442 4.52105 1.000 8.89708 229 THR A O 1
ATOM 1563 N N . ARG A 1 197 ? 16.02094 -11.53806 4.33423 1.000 7.19439 230 ARG A N 1
ATOM 1564 C CA . ARG A 1 197 ? 14.81247 -11.35243 3.53573 1.000 7.36647 230 ARG A CA 1
ATOM 1565 C C . ARG A 1 197 ? 15.20818 -11.07599 2.08376 1.000 6.94690 230 ARG A C 1
ATOM 1566 O O . ARG A 1 197 ? 16.00297 -11.84759 1.53677 1.000 7.29739 230 ARG A O 1
ATOM 1574 N N . LEU A 1 198 ? 14.69573 -10.02409 1.43137 1.000 7.13832 231 LEU A N 1
ATOM 1575 C CA . LEU A 1 198 ? 14.95252 -9.85091 -0.00158 1.000 7.15329 231 LEU A CA 1
ATOM 1576 C C . LEU A 1 198 ? 16.44056 -9.87017 -0.32935 1.000 7.22214 231 LEU A C 1
ATOM 1577 O O . LEU A 1 198 ? 16.85596 -10.47967 -1.32307 1.000 7.52625 231 LEU A O 1
ATOM 1582 N N . ARG A 1 199 ? 17.25523 -9.20459 0.49372 1.000 7.33648 232 ARG A N 1
ATOM 1583 C CA . ARG A 1 199 ? 18.68647 -9.10740 0.21997 1.000 7.85531 232 ARG A CA 1
ATOM 1584 C C . ARG A 1 199 ? 19.33450 -10.47905 0.07670 1.000 7.77192 232 ARG A C 1
ATOM 1585 O O . ARG A 1 199 ? 20.25794 -10.65116 -0.73019 1.000 8.39538 232 ARG A O 1
ATOM 1593 N N . ALA A 1 200 ? 18.86234 -11.46630 0.84210 1.000 7.91691 233 ALA A N 1
ATOM 1594 C CA . ALA A 1 200 ? 19.43488 -12.80517 0.80662 1.000 8.57935 233 ALA A CA 1
ATOM 1595 C C . ALA A 1 200 ? 19.21252 -13.50058 -0.52751 1.000 9.17575 233 ALA A C 1
ATOM 1596 O O . ALA A 1 200 ? 19.91601 -14.46641 -0.82958 1.000 11.72570 233 ALA A O 1
ATOM 1598 N N . GLY A 1 201 ? 18.26923 -13.02913 -1.33058 1.000 8.30460 234 GLY A N 1
ATOM 1599 C CA . GLY A 1 201 ? 18.01050 -13.58482 -2.637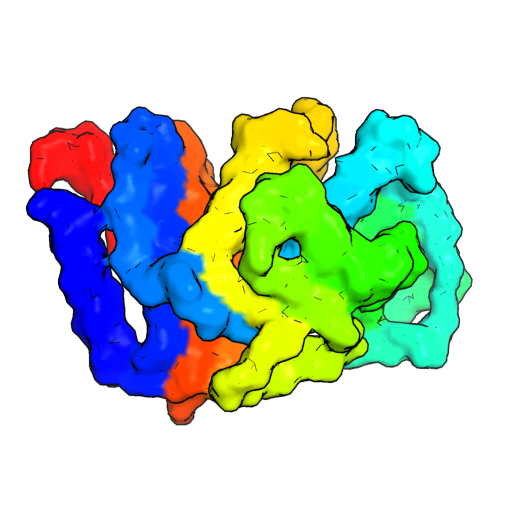15 1.000 8.40450 234 GLY A CA 1
ATOM 1600 C C . GLY A 1 201 ? 18.69825 -12.89308 -3.78788 1.000 8.20221 234 GLY A C 1
ATOM 1601 O O . GLY A 1 201 ? 18.47444 -13.27092 -4.94289 1.000 9.25699 234 GLY A O 1
ATOM 1602 N N . LEU A 1 202 ? 19.54336 -11.87859 -3.51558 1.000 8.19368 235 LEU A N 1
ATOM 1603 C CA . LEU A 1 202 ? 20.08322 -11.10699 -4.62449 1.000 9.28777 235 LEU A CA 1
ATOM 1604 C C . LEU A 1 202 ? 21.42590 -11.66164 -5.09303 1.000 7.92552 235 LEU A C 1
ATOM 1605 O O . LEU A 1 202 ? 22.22904 -12.14845 -4.29063 1.000 8.96487 235 LEU A O 1
ATOM 1610 N N . PRO A 1 203 ? 21.68992 -11.54738 -6.39079 1.000 8.01363 236 PRO A N 1
ATOM 1611 C CA . PRO A 1 203 ? 23.00591 -11.91252 -6.91548 1.000 8.71269 236 PRO A CA 1
ATOM 1612 C C . PRO A 1 203 ? 24.11183 -11.06989 -6.29633 1.000 8.93536 236 PRO A C 1
ATOM 1613 O O . PRO A 1 203 ? 23.90795 -9.93954 -5.84168 1.000 9.06779 236 PRO A O 1
ATOM 1617 N N . ALA A 1 204 ? 25.31307 -11.64292 -6.31248 1.000 9.94298 237 ALA A N 1
ATOM 1618 C CA . ALA A 1 204 ? 26.48969 -10.97930 -5.77013 1.000 11.68005 237 ALA A CA 1
ATOM 1619 C C . ALA A 1 204 ? 26.71073 -9.63754 -6.45614 1.000 11.35042 237 ALA A C 1
ATOM 1620 O O . ALA A 1 204 ? 26.56281 -9.50451 -7.67402 1.000 12.25893 237 ALA A O 1
ATOM 1622 N N . GLY A 1 205 ? 27.03798 -8.62935 -5.65789 1.000 11.48078 238 GLY A N 1
ATOM 1623 C CA . GLY A 1 205 ? 27.26028 -7.29896 -6.16180 1.000 11.86094 238 GLY A CA 1
ATOM 1624 C C . GLY A 1 205 ? 26.01680 -6.44381 -6.26130 1.000 11.81476 238 GLY A C 1
ATOM 1625 O O . GLY A 1 205 ? 26.13132 -5.22085 -6.39558 1.000 14.97156 238 GLY A O 1
ATOM 1626 N N . TRP A 1 206 ? 24.83370 -7.04226 -6.20269 1.000 9.33699 239 TRP A N 1
ATOM 1627 C CA . TRP A 1 206 ? 23.61607 -6.25395 -6.17436 1.000 8.76299 239 TRP A CA 1
ATOM 1628 C C . TRP A 1 206 ? 23.37563 -5.72738 -4.76420 1.000 8.97396 239 TRP A C 1
ATOM 1629 O O . TRP A 1 206 ? 23.75997 -6.35038 -3.77169 1.000 11.17177 239 TRP A O 1
ATOM 1640 N N . ARG A 1 207 ? 22.73627 -4.56668 -4.68282 1.000 8.36445 240 ARG A N 1
ATOM 1641 C CA . ARG A 1 207 ? 22.41903 -3.94228 -3.41094 1.000 8.28121 240 ARG A CA 1
ATOM 1642 C C . ARG A 1 207 ? 20.92005 -3.71582 -3.32926 1.000 7.78595 240 ARG A C 1
ATOM 1643 O O . ARG A 1 207 ? 20.24252 -3.58080 -4.35131 1.000 8.33523 240 ARG A O 1
ATOM 1651 N N . ILE A 1 208 ? 20.39713 -3.67416 -2.10732 1.000 7.59551 241 ILE A N 1
ATOM 1652 C CA . ILE A 1 208 ? 19.02317 -3.25162 -1.89062 1.000 7.22592 241 ILE A CA 1
ATOM 1653 C C . ILE A 1 208 ? 18.98294 -2.28358 -0.72047 1.000 6.96213 241 ILE A C 1
ATOM 1654 O O . ILE A 1 208 ? 19.60038 -2.52623 0.32565 1.000 7.75571 241 ILE A O 1
ATOM 1659 N N . GLY A 1 209 ? 18.29336 -1.16769 -0.91842 1.000 6.84767 242 GLY A N 1
ATOM 1660 C CA . GLY A 1 209 ? 17.94573 -0.28876 0.17667 1.000 6.90343 242 GLY A CA 1
ATOM 1661 C C . GLY A 1 209 ? 16.51259 -0.58491 0.53802 1.000 6.63794 242 GLY A C 1
ATOM 1662 O O . GLY A 1 209 ? 15.60867 -0.29939 -0.24767 1.000 7.62195 242 GLY A O 1
ATOM 1663 N N . ASP A 1 210 ? 16.29888 -1.21527 1.68930 1.000 7.20365 243 ASP A N 1
ATOM 1664 C CA . ASP A 1 210 ? 15.00613 -1.79006 2.00592 1.000 7.73269 243 ASP A CA 1
ATOM 1665 C C . ASP A 1 210 ? 14.55220 -1.37737 3.39518 1.000 7.07559 243 ASP A C 1
ATOM 1666 O O . ASP A 1 210 ? 15.34846 -0.97923 4.24840 1.000 8.25279 243 ASP A O 1
ATOM 1671 N N . LYS A 1 211 ? 13.24502 -1.50691 3.59885 1.000 6.89380 244 LYS A N 1
ATOM 1672 C CA . LYS A 1 211 ? 12.62172 -1.34273 4.90591 1.000 6.78735 244 LYS A CA 1
ATOM 1673 C C . LYS A 1 211 ? 11.76250 -2.56730 5.18183 1.000 6.22514 244 LYS A C 1
ATOM 1674 O O . LYS A 1 211 ? 10.85131 -2.87629 4.40801 1.000 6.95454 244 LYS A O 1
ATOM 1680 N N . THR A 1 212 ? 12.04365 -3.23775 6.29258 1.000 7.28474 245 THR A N 1
ATOM 1681 C CA . THR A 1 212 ? 11.32148 -4.42443 6.71446 1.000 7.66806 245 THR A CA 1
ATOM 1682 C C . THR A 1 212 ? 10.17030 -4.06523 7.65349 1.000 7.86774 245 THR A C 1
ATOM 1683 O O . THR A 1 212 ? 10.06436 -2.95172 8.17556 1.000 8.50307 245 THR A O 1
ATOM 1687 N N . GLY A 1 213 ? 9.30500 -5.04893 7.87300 1.000 8.10988 246 GLY A N 1
ATOM 1688 C CA . GLY A 1 213 ? 8.30234 -4.96561 8.91565 1.000 9.08802 246 GLY A CA 1
ATOM 1689 C C . GLY A 1 213 ? 7.82798 -6.35247 9.27697 1.000 8.30600 246 GLY A C 1
ATOM 1690 O O . GLY A 1 213 ? 8.02010 -7.31280 8.52462 1.000 8.94954 246 GLY A O 1
ATOM 1691 N N . ALA A 1 214 ? 7.22443 -6.46011 10.45264 1.000 8.82872 247 ALA A N 1
ATOM 1692 C CA . ALA A 1 214 ? 6.64338 -7.71840 10.88841 1.000 9.46912 247 ALA A CA 1
ATOM 1693 C C . ALA A 1 214 ? 5.53167 -7.41729 11.87694 1.000 8.85281 247 ALA A C 1
ATOM 1694 O O . ALA A 1 214 ? 5.55498 -6.39644 12.57387 1.000 10.75476 247 ALA A O 1
ATOM 1696 N N . GLY A 1 215 ? 4.55404 -8.30993 11.92863 1.000 8.55557 248 GLY A N 1
ATOM 1697 C CA . GLY A 1 215 ? 3.41842 -8.06880 12.78189 1.000 9.08746 248 GLY A CA 1
ATOM 1698 C C . GLY A 1 215 ? 2.67079 -9.34400 13.08572 1.000 8.34550 248 GLY A C 1
ATOM 1699 O O . GLY A 1 215 ? 3.16583 -10.45375 12.85816 1.000 8.93100 248 GLY A O 1
ATOM 1700 N N . GLY A 1 216 ? 1.46647 -9.16583 13.61743 1.000 8.42697 249 GLY A N 1
ATOM 1701 C CA . GLY A 1 216 ? 0.63148 -10.28658 13.98395 1.000 8.56879 249 GLY A CA 1
ATOM 1702 C C . GLY A 1 216 ? 0.13752 -11.05085 12.77495 1.000 8.20890 249 GLY A C 1
ATOM 1703 O O . GLY A 1 216 ? 0.35734 -10.67369 11.62205 1.000 8.24691 249 GLY A O 1
ATOM 1704 N N . HIS A 1 217 ? -0.53366 -12.16797 13.05696 1.000 8.65278 250 HIS A N 1
ATOM 1705 C CA . HIS A 1 217 ? -1.14446 -12.99031 12.01669 1.000 9.70030 250 HIS A CA 1
ATOM 1706 C C . HIS A 1 217 ? -0.13499 -13.40253 10.95088 1.000 8.86315 250 HIS A C 1
ATOM 1707 O O . HIS A 1 217 ? -0.45288 -13.47696 9.76365 1.000 10.12118 250 HIS A O 1
ATOM 1714 N N . GLY A 1 218 ? 1.09281 -13.67549 11.38214 1.000 8.46809 251 GLY A N 1
ATOM 1715 C CA . GLY A 1 218 ? 2.09851 -14.17721 10.45846 1.000 8.70358 251 GLY A CA 1
ATOM 1716 C C . GLY A 1 218 ? 2.45084 -13.20268 9.35658 1.000 7.93849 251 GLY A C 1
ATOM 1717 O O . GLY A 1 218 ? 2.58171 -13.60919 8.19242 1.000 8.47735 251 GLY A O 1
ATOM 1718 N N . THR A 1 219 ? 2.62016 -11.92238 9.70664 1.000 7.26179 252 THR A N 1
ATOM 1719 C CA . THR A 1 219 ? 2.88292 -10.85114 8.75105 1.000 7.00788 252 THR A CA 1
ATOM 1720 C C . THR A 1 219 ? 4.36520 -10.48918 8.75349 1.000 6.69386 252 THR A C 1
ATOM 1721 O O . THR A 1 219 ? 4.97386 -10.32365 9.81645 1.000 7.42963 252 THR A O 1
ATOM 1725 N N . ASN A 1 220 ? 4.93747 -10.35358 7.55878 1.000 6.86714 253 ASN A N 1
ATOM 1726 C CA . ASN A 1 220 ? 6.37277 -10.13694 7.41356 1.000 6.91799 253 ASN A CA 1
ATOM 1727 C C . ASN A 1 220 ? 6.59471 -9.50228 6.04809 1.000 6.56105 253 ASN A C 1
ATOM 1728 O O . ASN A 1 220 ? 6.20964 -10.08319 5.03008 1.000 8.01292 253 ASN A O 1
ATOM 1733 N N . ASN A 1 221 ? 7.17640 -8.30209 6.02016 1.000 6.30529 254 ASN A N 1
ATOM 1734 C CA . ASN A 1 221 ? 7.22356 -7.48538 4.81572 1.000 6.14180 254 ASN A CA 1
ATOM 1735 C C . ASN A 1 221 ? 8.63684 -6.98734 4.54602 1.000 5.95813 254 ASN A C 1
ATOM 1736 O O . ASN A 1 221 ? 9.45655 -6.85252 5.45626 1.000 6.61596 254 ASN A O 1
ATOM 1741 N N . ASP A 1 222 ? 8.89308 -6.65947 3.27762 1.000 6.52245 255 ASP A N 1
ATOM 1742 C CA . ASP A 1 222 ? 10.16388 -6.04688 2.89407 1.000 6.56191 255 ASP A CA 1
ATOM 1743 C C . ASP A 1 222 ? 9.92759 -5.26739 1.60989 1.000 6.48589 255 ASP A C 1
ATOM 1744 O O . ASP A 1 222 ? 9.41402 -5.82745 0.63605 1.000 7.10277 255 ASP A O 1
ATOM 1749 N N . ILE A 1 223 ? 10.24770 -3.97144 1.61947 1.000 6.52483 256 ILE A N 1
ATOM 1750 C CA . ILE A 1 223 ? 10.05875 -3.10572 0.45856 1.000 6.66262 256 ILE A CA 1
ATOM 1751 C C . ILE A 1 223 ? 11.34666 -2.33528 0.21672 1.000 7.29605 256 ILE A C 1
ATOM 1752 O O . ILE A 1 223 ? 12.11072 -2.07881 1.14944 1.000 8.59458 256 ILE A O 1
ATOM 1757 N N . GLY A 1 224 ? 11.59857 -1.95277 -1.03131 1.000 7.17620 257 GLY A N 1
ATOM 1758 C CA . GLY A 1 224 ? 12.77469 -1.13895 -1.26193 1.000 8.18915 257 GLY A CA 1
ATOM 1759 C C . GLY A 1 224 ? 13.11151 -0.96633 -2.72570 1.000 6.56060 257 GLY A C 1
ATOM 1760 O O . GLY A 1 224 ? 12.28644 -1.18530 -3.61251 1.000 7.10684 257 GLY A O 1
ATOM 1761 N N . VAL A 1 225 ? 14.33915 -0.51417 -2.94282 1.000 6.75645 258 VAL A N 1
ATOM 1762 C CA . VAL A 1 225 ? 14.87957 -0.29660 -4.27358 1.000 7.00865 258 VAL A CA 1
ATOM 1763 C C . VAL A 1 225 ? 16.14140 -1.12616 -4.38754 1.000 6.10756 258 VAL A C 1
ATOM 1764 O O . VAL A 1 225 ? 17.01970 -1.05750 -3.51970 1.000 7.31866 258 VAL A O 1
ATOM 1768 N N . ILE A 1 226 ? 16.21416 -1.92054 -5.44587 1.000 7.03030 259 ILE A N 1
ATOM 1769 C CA . ILE A 1 226 ? 17.38628 -2.72205 -5.76117 1.000 7.71621 259 ILE A CA 1
ATOM 1770 C C . ILE A 1 226 ? 18.23582 -1.93785 -6.74459 1.000 7.89356 259 ILE A C 1
ATOM 1771 O O . ILE A 1 226 ? 17.72870 -1.43462 -7.75216 1.000 8.41690 259 ILE A O 1
ATOM 1776 N N . TRP A 1 227 ? 19.53112 -1.85480 -6.46906 1.000 8.41639 260 TRP A N 1
ATOM 1777 C CA . TRP A 1 227 ? 20.49599 -1.32632 -7.42203 1.000 9.60916 260 TRP A CA 1
ATOM 1778 C C . TRP A 1 227 ? 21.34741 -2.49348 -7.90016 1.000 9.54041 260 TRP A C 1
ATOM 1779 O O . TRP A 1 227 ? 22.23983 -2.95717 -7.16897 1.000 9.96679 260 TRP A O 1
ATOM 1790 N N . PRO A 1 228 ? 21.08719 -3.02921 -9.09199 1.000 9.42465 261 PRO A N 1
ATOM 1791 C CA . PRO A 1 228 ? 21.86105 -4.17695 -9.57439 1.000 10.32082 261 PRO A CA 1
ATOM 1792 C C . PRO A 1 228 ? 23.31272 -3.80218 -9.82029 1.000 10.57745 261 PRO A C 1
ATOM 1793 O O . PRO A 1 228 ? 23.69110 -2.63233 -9.88340 1.000 11.87331 261 PRO A O 1
ATOM 1797 N N . ARG A 1 229 ? 24.13605 -4.84006 -9.96512 1.000 11.50062 262 ARG A N 1
ATOM 1798 C CA . ARG A 1 229 ? 25.54783 -4.62820 -10.26261 1.000 12.90456 262 ARG A CA 1
ATOM 1799 C C . ARG A 1 229 ? 25.73463 -3.84485 -11.55315 1.000 13.21685 262 ARG A C 1
ATOM 1800 O O . ARG A 1 229 ? 26.64190 -3.00928 -11.65451 1.000 15.20388 262 ARG A O 1
ATOM 1808 N N . ASP A 1 230 ? 24.88879 -4.10668 -12.55789 1.000 12.26895 263 ASP A N 1
ATOM 1809 C CA . ASP A 1 230 ? 25.02474 -3.48039 -13.87621 1.000 13.04162 263 ASP A CA 1
ATOM 1810 C C . ASP A 1 230 ? 23.63011 -3.28612 -14.47489 1.000 13.81358 263 ASP A C 1
ATOM 1811 O O . ASP A 1 230 ? 23.20224 -3.99429 -15.39268 1.000 16.23796 263 ASP A O 1
ATOM 1816 N N . GLY A 1 231 ? 22.92283 -2.29675 -13.95562 1.000 12.92513 264 GLY A N 1
ATOM 1817 C CA . GLY A 1 231 ? 21.59057 -2.00033 -14.44094 1.000 12.36144 264 GLY A CA 1
ATOM 1818 C C . GLY A 1 231 ? 20.98969 -0.86206 -13.64550 1.000 11.65972 264 GLY A C 1
ATOM 1819 O O . GLY A 1 231 ? 21.47746 -0.49688 -12.57091 1.000 12.51815 264 GLY A O 1
ATOM 1820 N N . ALA A 1 232 ? 19.91914 -0.30368 -14.20270 1.000 10.26951 265 ALA A N 1
ATOM 1821 C CA . ALA A 1 232 ? 19.15031 0.73946 -13.54454 1.000 9.38291 265 ALA A CA 1
ATOM 1822 C C . ALA A 1 232 ? 18.40780 0.16578 -12.33609 1.000 8.14039 265 ALA A C 1
ATOM 1823 O O . ALA A 1 232 ? 18.31470 -1.05279 -12.16994 1.000 8.64727 265 ALA A O 1
ATOM 1825 N N . PRO A 1 233 ? 17.85409 1.02371 -11.47605 1.000 8.24603 266 PRO A N 1
ATOM 1826 C CA . PRO A 1 233 ? 17.19790 0.52153 -10.26346 1.000 8.02604 266 PRO A CA 1
ATOM 1827 C C . PRO A 1 233 ? 15.92237 -0.25708 -10.55030 1.000 7.36792 266 PRO A C 1
ATOM 1828 O O . PRO A 1 233 ? 15.27446 -0.11169 -11.59050 1.000 8.38052 266 PRO A O 1
ATOM 1832 N N . VAL A 1 234 ? 15.55946 -1.07784 -9.56614 1.000 7.22243 267 VAL A N 1
ATOM 1833 C CA . VAL A 1 234 ? 14.37786 -1.93160 -9.61450 1.000 7.08407 267 VAL A CA 1
ATOM 1834 C C . VAL A 1 234 ? 13.56568 -1.67941 -8.34731 1.000 7.08872 267 VAL A C 1
ATOM 1835 O O . VAL A 1 234 ? 14.08580 -1.83207 -7.23673 1.000 7.86046 267 VAL A O 1
ATOM 1839 N N . LEU A 1 235 ? 12.29859 -1.29911 -8.50577 1.000 7.04301 268 LEU A N 1
ATOM 1840 C CA . LEU A 1 235 ? 11.40510 -1.14665 -7.36086 1.000 7.33869 268 LEU A CA 1
ATOM 1841 C C . LEU A 1 235 ? 10.85434 -2.50643 -6.96480 1.000 6.88514 268 LEU A C 1
ATOM 1842 O O . LEU A 1 235 ? 10.48801 -3.30987 -7.82676 1.000 7.42601 268 LEU A O 1
ATOM 1847 N N . ILE A 1 236 ? 10.77260 -2.76295 -5.65940 1.000 7.25401 269 ILE A N 1
ATOM 1848 C CA . ILE A 1 236 ? 10.21510 -4.02130 -5.18070 1.000 7.01314 269 ILE A CA 1
ATOM 1849 C C . ILE A 1 236 ? 9.43284 -3.79318 -3.89457 1.000 6.81132 269 ILE A C 1
ATOM 1850 O O . ILE A 1 236 ? 9.93476 -3.18569 -2.94299 1.000 7.57602 269 ILE A O 1
ATOM 1855 N N A SER A 1 237 ? 8.21372 -4.31826 -3.84111 0.558 6.72713 270 SER A N 1
ATOM 1856 N N B SER A 1 237 ? 8.18767 -4.25033 -3.88829 0.442 7.71782 270 SER A N 1
ATOM 1857 C CA A SER A 1 237 ? 7.42176 -4.28637 -2.61650 0.558 7.75174 270 SER A CA 1
ATOM 1858 C CA B SER A 1 237 ? 7.38058 -4.33374 -2.68274 0.442 8.96669 270 SER A CA 1
ATOM 1859 C C A SER A 1 237 ? 6.85522 -5.67571 -2.37939 0.558 7.63355 270 SER A C 1
ATOM 1860 C C B SER A 1 237 ? 7.04113 -5.79655 -2.46412 0.442 7.45891 270 SER A C 1
ATOM 1861 O O A SER A 1 237 ? 6.12860 -6.20163 -3.22844 0.558 8.66769 270 SER A O 1
ATOM 1862 O O B SER A 1 237 ? 6.67556 -6.50038 -3.41257 0.442 6.87062 270 SER A O 1
ATOM 1867 N N . ALA A 1 238 ? 7.18304 -6.25849 -1.22684 1.000 7.20964 271 ALA A N 1
ATOM 1868 C CA . ALA A 1 238 ? 6.82149 -7.62814 -0.89168 1.000 7.72026 271 ALA A CA 1
ATOM 1869 C C . ALA A 1 238 ? 6.15836 -7.64753 0.47633 1.000 7.42990 271 ALA A C 1
ATOM 1870 O O . ALA A 1 238 ? 6.78709 -7.31790 1.49025 1.000 9.23170 271 ALA A O 1
ATOM 1872 N N . TYR A 1 239 ? 4.89289 -8.04282 0.49227 1.000 6.98091 272 TYR A N 1
ATOM 1873 C CA . TYR A 1 239 ? 4.08792 -8.12373 1.70060 1.000 6.84030 272 TYR A CA 1
ATOM 1874 C C . TYR A 1 239 ? 3.61831 -9.56062 1.85363 1.000 7.55404 272 TYR A C 1
ATOM 1875 O O . TYR A 1 239 ? 3.08188 -10.14034 0.90851 1.000 9.19626 272 TYR A O 1
ATOM 1884 N N . LEU A 1 240 ? 3.82255 -10.14073 3.02751 1.000 7.54267 273 LEU A N 1
ATOM 1885 C CA . LEU A 1 240 ? 3.43704 -11.51510 3.28250 1.000 8.10829 273 LEU A CA 1
ATOM 1886 C C . LEU A 1 240 ? 2.61518 -11.53295 4.56166 1.000 7.47104 273 LEU A C 1
ATOM 1887 O O . LEU A 1 240 ? 2.98127 -10.88664 5.54906 1.000 7.40710 273 LEU A O 1
ATOM 1892 N N . THR A 1 241 ? 1.50443 -12.26828 4.55075 1.000 7.54222 274 THR A N 1
ATOM 1893 C CA . THR A 1 241 ? 0.68161 -12.35240 5.75017 1.000 7.85901 274 THR A CA 1
ATOM 1894 C C . THR A 1 241 ? 0.01513 -13.72051 5.81601 1.000 7.74781 274 THR A C 1
ATOM 1895 O O . THR A 1 241 ? 0.03009 -14.49477 4.85415 1.000 8.34219 274 THR A O 1
ATOM 1899 N N . GLN A 1 242 ? -0.52908 -14.02696 6.99354 1.000 7.98635 275 GLN A N 1
ATOM 1900 C CA . GLN A 1 242 ? -1.25492 -15.26604 7.26273 1.000 8.88224 275 GLN A CA 1
ATOM 1901 C C . GLN A 1 242 ? -0.34609 -16.48846 7.34641 1.000 8.41709 275 GLN A C 1
ATOM 1902 O O . GLN A 1 242 ? -0.81981 -17.61578 7.22991 1.000 10.61148 275 GLN A O 1
ATOM 1908 N N . SER A 1 243 ? 0.95074 -16.30618 7.56926 1.000 8.40769 276 SER A N 1
ATOM 1909 C CA . SER A 1 243 ? 1.82185 -17.45875 7.77386 1.000 8.51663 276 SER A CA 1
ATOM 1910 C C . SER A 1 243 ? 1.56904 -18.11241 9.12576 1.000 9.01648 276 SER A C 1
ATOM 1911 O O . SER A 1 243 ? 1.39659 -17.42979 10.14196 1.000 10.37915 276 SER A O 1
ATOM 1914 N N A SER A 1 244 ? 1.56757 -19.44596 9.12937 0.429 9.19389 277 SER A N 1
ATOM 1915 N N B SER A 1 244 ? 1.57200 -19.44494 9.13302 0.571 9.48877 277 SER A N 1
ATOM 1916 C CA A SER A 1 244 ? 1.53666 -20.24367 10.34657 0.429 9.90956 277 SER A CA 1
ATOM 1917 C CA B SER A 1 244 ? 1.54015 -20.23166 10.35738 0.571 10.61545 277 SER A CA 1
ATOM 1918 C C A SER A 1 244 ? 2.91816 -20.76290 10.72480 0.429 9.84749 277 SER A C 1
ATOM 1919 C C B SER A 1 244 ? 2.92951 -20.68189 10.78731 0.571 10.28928 277 SER A C 1
ATOM 1920 O O A SER A 1 244 ? 3.03448 -21.58593 11.63981 0.429 10.59345 277 SER A O 1
ATOM 1921 O O B SER A 1 244 ? 3.06289 -21.35978 11.81172 0.571 11.22027 277 SER A O 1
ATOM 1926 N N . ALA A 1 245 ? 3.96064 -20.30692 10.03833 1.000 9.38500 278 ALA A N 1
ATOM 1927 C CA . ALA A 1 245 ? 5.31684 -20.78763 10.23972 1.000 9.07257 278 ALA A CA 1
ATOM 1928 C C . ALA A 1 245 ? 6.11609 -19.82581 11.11440 1.000 8.38619 278 ALA A C 1
ATOM 1929 O O . ALA A 1 245 ? 5.66674 -18.73361 11.46977 1.000 9.09384 278 ALA A O 1
ATOM 1931 N N . SER A 1 246 ? 7.33413 -20.24165 11.44598 1.000 8.82577 279 SER A N 1
ATOM 1932 C CA . SER A 1 246 ? 8.23145 -19.42759 12.25078 1.000 9.31181 279 SER A CA 1
ATOM 1933 C C . SER A 1 246 ? 8.67762 -18.17785 11.48665 1.000 8.59114 279 SER A C 1
ATOM 1934 O O . SER A 1 246 ? 8.55814 -18.08123 10.26074 1.000 8.26553 279 SER A O 1
ATOM 1937 N N . ARG A 1 247 ? 9.24430 -17.22313 12.23067 1.000 8.86766 280 ARG A N 1
ATOM 1938 C CA . ARG A 1 247 ? 9.78300 -16.02280 11.60060 1.000 9.02640 280 ARG A CA 1
ATOM 1939 C C . ARG A 1 247 ? 10.89082 -16.35500 10.60970 1.000 9.08628 280 ARG A C 1
ATOM 1940 O O . ARG A 1 247 ? 10.95214 -15.76041 9.52840 1.000 8.81296 280 ARG A O 1
ATOM 1948 N N A GLU A 1 248 ? 11.78618 -17.28183 10.96331 0.555 9.34389 281 GLU A N 1
ATOM 1949 N N B GLU A 1 248 ? 11.78523 -17.28442 10.96744 0.445 9.17994 281 GLU A N 1
ATOM 1950 C CA A GLU A 1 248 ? 12.85919 -17.64234 10.04104 0.555 10.72290 281 GLU A CA 1
ATOM 1951 C CA B GLU A 1 248 ? 12.86191 -17.66244 10.05516 0.445 10.14093 281 GLU A CA 1
ATOM 1952 C C A GLU A 1 248 ? 12.30256 -18.23964 8.75534 0.555 10.01105 281 GLU A C 1
ATOM 1953 C C B GLU A 1 248 ? 12.30509 -18.24319 8.76240 0.445 9.73412 281 GLU A C 1
ATOM 1954 O O A GLU A 1 248 ? 12.80991 -17.96121 7.66099 0.555 9.98678 281 GLU A O 1
ATOM 1955 O O B GLU A 1 248 ? 12.81593 -17.95856 7.67133 0.445 9.73814 281 GLU A O 1
ATOM 1966 N N . ALA A 1 249 ? 11.25147 -19.05695 8.86660 1.000 9.33486 282 ALA A N 1
ATOM 1967 C CA . ALA A 1 249 ? 10.62147 -19.61370 7.67481 1.000 9.62338 282 ALA A CA 1
ATOM 1968 C C . ALA A 1 249 ? 10.01210 -18.51655 6.81255 1.000 8.71127 282 ALA A C 1
ATOM 1969 O O . ALA A 1 249 ? 10.13676 -18.54320 5.58513 1.000 9.32682 282 ALA A O 1
ATOM 1971 N N . GLN A 1 250 ? 9.34356 -17.54594 7.43950 1.000 8.31853 283 GLN A N 1
ATOM 1972 C CA . GLN A 1 250 ? 8.78431 -16.41576 6.69861 1.000 8.07525 283 GLN A CA 1
ATOM 1973 C C . GLN A 1 250 ? 9.87511 -15.63557 5.98047 1.000 7.84654 283 GLN A C 1
ATOM 1974 O O . GLN A 1 250 ? 9.71201 -15.24323 4.81548 1.000 7.76075 283 GLN A O 1
ATOM 1980 N N . ASN A 1 251 ? 10.98721 -15.38400 6.67205 1.000 7.56950 284 ASN A N 1
ATOM 1981 C CA . ASN A 1 251 ? 12.07789 -14.63595 6.06304 1.000 7.73757 284 ASN A CA 1
ATOM 1982 C C . ASN A 1 251 ? 12.57853 -15.34181 4.81485 1.000 7.66375 284 ASN A C 1
ATOM 1983 O O . ASN A 1 251 ? 12.87446 -14.69446 3.80362 1.000 7.85153 284 ASN A O 1
ATOM 1988 N N . ALA A 1 252 ? 12.65914 -16.67447 4.86635 1.000 8.02746 285 ALA A N 1
ATOM 1989 C CA . ALA A 1 252 ? 13.12548 -17.44229 3.71671 1.000 8.34330 285 ALA A CA 1
ATOM 1990 C C . ALA A 1 252 ? 12.17294 -17.33430 2.53269 1.000 7.89761 285 ALA A C 1
ATOM 1991 O O . ALA A 1 252 ? 12.61408 -17.39361 1.37759 1.000 8.55816 285 ALA A O 1
ATOM 1993 N N . VAL A 1 253 ? 10.87008 -17.19069 2.78482 1.000 7.85978 286 VAL A N 1
ATOM 1994 C CA . VAL A 1 253 ? 9.93876 -16.95013 1.68696 1.000 7.87076 286 VAL A CA 1
ATOM 1995 C C . VAL A 1 253 ? 10.26728 -15.63484 0.99717 1.000 7.45007 286 VAL A C 1
ATOM 1996 O O . VAL A 1 253 ? 10.28575 -15.55079 -0.23344 1.000 7.83829 286 VAL A O 1
ATOM 2000 N N . LEU A 1 254 ? 10.53086 -14.58341 1.77650 1.000 7.24908 287 LEU A N 1
ATOM 2001 C CA . LEU A 1 254 ? 10.88560 -13.29674 1.18733 1.000 7.55825 287 LEU A CA 1
ATOM 2002 C C . LEU A 1 254 ? 12.21421 -13.36537 0.44190 1.000 7.16054 287 LEU A C 1
ATOM 2003 O O . LEU A 1 254 ? 12.36678 -12.73028 -0.60441 1.000 7.32641 287 LEU A O 1
ATOM 2008 N N . ALA A 1 255 ? 13.18413 -14.12911 0.94874 1.000 7.41612 288 ALA A N 1
ATOM 2009 C CA . ALA A 1 255 ? 14.41862 -14.31662 0.19458 1.000 7.93523 288 ALA A CA 1
ATOM 2010 C C . ALA A 1 255 ? 14.12956 -14.92542 -1.17393 1.000 7.40560 288 ALA A C 1
ATOM 2011 O O . ALA A 1 255 ? 14.71822 -14.51779 -2.18189 1.000 7.81570 288 ALA A O 1
ATOM 2013 N N . GLU A 1 256 ? 13.19972 -15.88107 -1.22859 1.000 7.35767 289 GLU A N 1
ATOM 2014 C CA . GLU A 1 256 ? 12.83448 -16.48500 -2.50522 1.000 8.08874 289 GLU A CA 1
ATOM 2015 C C . GLU A 1 256 ? 12.13711 -15.48621 -3.42583 1.000 7.57264 289 GLU A C 1
ATOM 2016 O O . GLU A 1 256 ? 12.36071 -15.50795 -4.64157 1.000 7.97084 289 GLU A O 1
ATOM 2022 N N . VAL A 1 257 ? 11.29890 -14.59872 -2.88024 1.000 7.52809 290 VAL A N 1
ATOM 2023 C CA . VAL A 1 257 ? 10.76940 -13.50320 -3.69584 1.000 7.84747 290 VAL A CA 1
ATOM 2024 C C . VAL A 1 257 ? 11.90631 -12.70227 -4.31553 1.000 7.20258 290 VAL A C 1
ATOM 2025 O O . VAL A 1 257 ? 11.85461 -12.32707 -5.49452 1.000 7.52745 290 VAL A O 1
ATOM 2029 N N . GLY A 1 258 ? 12.94576 -12.41790 -3.52797 1.000 7.14240 291 GLY A N 1
ATOM 2030 C CA . GLY A 1 258 ? 14.10318 -11.72306 -4.06535 1.000 7.39277 291 GLY A CA 1
ATOM 2031 C C . GLY A 1 258 ? 14.74235 -12.45443 -5.22967 1.000 6.80283 291 GLY A C 1
ATOM 2032 O O . GLY A 1 258 ? 15.12477 -11.83315 -6.22948 1.000 7.50290 291 GLY A O 1
ATOM 2033 N N . ARG A 1 259 ? 14.87111 -13.78136 -5.11771 1.000 7.11772 292 ARG A N 1
ATOM 2034 C CA . ARG A 1 259 ? 15.44734 -14.56800 -6.20651 1.000 7.27770 292 ARG A CA 1
ATOM 2035 C C . ARG A 1 259 ? 14.56515 -14.53120 -7.44567 1.000 6.83490 292 ARG A C 1
ATOM 2036 O O . ARG A 1 259 ? 15.07143 -14.45263 -8.57427 1.000 7.71606 292 ARG A O 1
ATOM 2044 N N . ILE A 1 260 ? 13.24767 -14.62807 -7.26195 1.000 7.01335 293 ILE A N 1
ATOM 2045 C CA . ILE A 1 260 ? 12.31527 -14.56049 -8.38392 1.000 7.47333 293 ILE A CA 1
ATOM 2046 C C . ILE A 1 260 ? 12.43089 -13.21701 -9.09441 1.000 7.66141 293 ILE A C 1
ATOM 2047 O O . ILE A 1 260 ? 12.48124 -13.14273 -10.33056 1.000 8.06610 293 ILE A O 1
ATOM 2052 N N . ALA A 1 261 ? 12.47962 -12.13582 -8.31831 1.000 7.51535 294 ALA A N 1
ATOM 2053 C CA . ALA A 1 261 ? 12.60702 -10.80137 -8.88790 1.000 8.31346 294 ALA A CA 1
ATOM 2054 C C . ALA A 1 261 ? 13.93137 -10.63925 -9.62247 1.000 7.79489 294 ALA A C 1
ATOM 2055 O O . ALA A 1 261 ? 13.97029 -10.11311 -10.74015 1.000 8.01214 294 ALA A O 1
ATOM 2057 N N . ALA A 1 262 ? 15.03387 -11.06387 -9.00270 1.000 7.68845 295 ALA A N 1
ATOM 2058 C CA . ALA A 1 262 ? 16.33668 -10.89650 -9.63480 1.000 8.35639 295 ALA A CA 1
ATOM 2059 C C . ALA A 1 262 ? 16.41664 -11.68839 -10.92990 1.000 7.98768 295 ALA A C 1
ATOM 2060 O O . ALA A 1 262 ? 17.01577 -11.23276 -11.91248 1.000 8.51668 295 ALA A O 1
ATOM 2062 N N . HIS A 1 263 ? 15.80943 -12.87584 -10.96039 1.000 8.00545 296 HIS A N 1
ATOM 2063 C CA . HIS A 1 263 ? 15.83586 -13.64981 -12.19171 1.000 8.21768 296 HIS A CA 1
ATOM 2064 C C . HIS A 1 263 ? 15.05427 -12.96090 -13.30356 1.000 8.03822 296 HIS A C 1
ATOM 2065 O O . HIS A 1 263 ? 15.48966 -12.95842 -14.45997 1.000 8.41710 296 HIS A O 1
ATOM 2072 N N . ALA A 1 264 ? 13.89275 -12.38388 -12.98227 1.000 7.68709 297 ALA A N 1
ATOM 2073 C CA . ALA A 1 264 ? 13.12794 -11.67574 -14.00425 1.000 8.24312 297 ALA A CA 1
ATOM 2074 C C . ALA A 1 264 ? 13.92271 -10.50722 -14.56485 1.000 8.15182 297 ALA A C 1
ATOM 2075 O O . ALA A 1 264 ? 13.94529 -10.28535 -15.78107 1.000 8.69482 297 ALA A O 1
ATOM 2077 N N . VAL A 1 265 ? 14.58022 -9.74762 -13.68721 1.000 8.21108 298 VAL A N 1
ATOM 2078 C CA . VAL A 1 265 ? 15.41249 -8.63586 -14.13675 1.000 8.99260 298 VAL A CA 1
ATOM 2079 C C . VAL A 1 265 ? 16.51321 -9.13910 -15.06029 1.000 9.05011 298 VAL A C 1
ATOM 2080 O O . VAL A 1 265 ? 16.76850 -8.56165 -16.12619 1.000 9.68184 298 VAL A O 1
ATOM 2084 N N . ALA A 1 266 ? 17.16324 -10.24007 -14.68052 1.000 9.79382 299 ALA A N 1
ATOM 2085 C CA . ALA A 1 266 ? 18.22429 -10.79511 -15.51288 1.000 11.07196 299 ALA A CA 1
ATOM 2086 C C . ALA A 1 266 ? 17.67915 -11.30784 -16.84276 1.000 10.71752 299 ALA A C 1
ATOM 2087 O O . ALA A 1 266 ? 18.33372 -11.16882 -17.88370 1.000 12.25694 299 ALA A O 1
ATOM 2089 N N . ALA A 1 267 ? 16.48348 -11.90281 -16.82618 1.000 10.15828 300 ALA A N 1
ATOM 2090 C CA . ALA A 1 267 ? 15.87698 -12.42538 -18.04714 1.000 10.95600 300 ALA A CA 1
ATOM 2091 C C . ALA A 1 267 ? 15.48936 -11.30194 -19.00082 1.000 11.35563 300 ALA A C 1
ATOM 2092 O O . ALA A 1 267 ? 15.67902 -11.42039 -20.21917 1.000 12.48682 300 ALA A O 1
ATOM 2094 N N . TRP A 1 268 ? 14.93462 -10.20863 -18.46954 1.000 10.62383 301 TRP A N 1
ATOM 2095 C CA . TRP A 1 268 ? 14.65440 -9.04213 -19.30275 1.000 12.02406 301 TRP A CA 1
ATOM 2096 C C . TRP A 1 268 ? 15.94049 -8.49204 -19.90733 1.000 13.17743 301 TRP A C 1
ATOM 2097 O O . TRP A 1 268 ? 15.96740 -8.09807 -21.07756 1.000 14.66065 301 TRP A O 1
ATOM 2108 N N . ARG A 1 269 ? 17.02393 -8.49023 -19.12889 1.000 13.18608 302 ARG A N 1
ATOM 2109 C CA . ARG A 1 269 ? 18.31419 -7.99645 -19.60238 1.000 15.37524 302 ARG A CA 1
ATOM 2110 C C . ARG A 1 269 ? 18.87323 -8.87120 -20.71678 1.000 15.38835 302 ARG A C 1
ATOM 2111 O O . ARG A 1 269 ? 19.40069 -8.36066 -21.71306 1.000 17.14361 302 ARG A O 1
ATOM 2119 N N . LEU A 1 270 ? 18.78955 -10.19147 -20.55246 1.000 15.09286 303 LEU A N 1
ATOM 2120 C CA . LEU A 1 270 ? 19.31073 -11.13254 -21.53393 1.000 16.25278 303 LEU A CA 1
ATOM 2121 C C . LEU A 1 270 ? 18.41953 -11.27187 -22.75742 1.000 16.97078 303 LEU A C 1
ATOM 2122 O O . LEU A 1 270 ? 18.87575 -11.78616 -23.78249 1.000 17.99915 303 LEU A O 1
ATOM 2127 N N . GLY A 1 271 ? 17.16455 -10.84440 -22.67260 1.000 17.65415 304 GLY A N 1
ATOM 2128 C CA . GLY A 1 271 ? 16.22899 -11.09073 -23.75033 1.000 18.23525 304 GLY A CA 1
ATOM 2129 C C . GLY A 1 271 ? 15.68454 -12.49950 -23.77930 1.000 19.95850 304 GLY A C 1
ATOM 2130 O O . GLY A 1 271 ? 15.29304 -12.98391 -24.84516 1.000 20.40081 304 GLY A O 1
ATOM 2131 N N . SER A 1 272 ? 15.64976 -13.17696 -22.63640 1.000 22.25355 305 SER A N 1
ATOM 2132 C CA . SER A 1 272 ? 15.19528 -14.56137 -22.58554 1.000 25.44909 305 SER A CA 1
ATOM 2133 C C . SER A 1 272 ? 13.71969 -14.66841 -22.95514 1.000 27.59654 305 SER A C 1
ATOM 2134 O O . SER A 1 272 ? 12.92882 -15.26892 -22.22837 1.000 30.02957 305 SER A O 1
#

Radius of gyration: 17.59 Å; Cα contacts (8 Å, |Δi|>4): 609; chains: 1; bounding box: 37×49×53 Å

Solvent-accessible surface area: 11066 Å² total; per-residue (Å²): 114,15,13,54,108,3,67,156,63,0,30,89,6,8,142,157,75,55,16,50,0,0,0,27,0,50,3,101,81,44,102,100,44,4,38,31,92,12,118,58,78,1,11,0,0,11,0,0,0,0,0,0,0,0,3,0,0,22,64,30,55,185,64,79,20,52,23,197,103,93,15,152,17,27,76,106,72,59,43,70,127,14,45,19,0,28,105,98,44,82,113,6,3,27,0,45,88,0,0,81,2,0,1,13,100,14,0,12,1,0,0,20,18,0,2,80,22,24,56,16,15,95,17,2,26,64,37,0,74,72,26,57,8,178,67,2,76,4,51,42,85,5,60,55,1,26,65,6,109,71,82,17,60,79,1,4,0,3,0,43,19,0,7,34,3,0,39,81,0,8,33,17,110,26,4,120,77,79,10,63,106,84,0,9,68,16,0,50,59,5,126,47,0,72,83,29,0,57,49,8,24,57,82,45,44,136,2,0,0,1,5,5,40,8,31,97,14,0,2,0,0,0,0,0,1,48,17,167,120,35,33,28,0,2,0,0,0,0,0,3,77,14,122,52,69,106,144,37,6,23,58,5,0,5,58,0,0,110,10,0,4,106,2,13,36,6,34,166,141,66,105

Organism: Bordetella bronchiseptica (strain ATCC BAA-588 / NCTC 13252 / RB50) (NCBI:txid257310)

Foldseek 3Di:
DLQVVLQVVLVVLCVVQVWQKWKWKAFPFLRDIHIDQQVPKFACFLVLLLLLLLVVQLCCQVVVDNQADFDADDPVLADPQAVPCNVCRVVGDGLLVLSLCCQQVVHQSSSQVSLVSQVHQVSSVVSLVVLVQPQAGADDGPPVSQAGDPPDSHNIGGNNSVLSVQCCQQPHPSHDPVSSVSSQVSQQNHDPLVLALVLQADPQKTWRWGWRHHPQGKIWIWTWIDGNDGDIMGMTMIIGNGPDDPSVSRNSRNVSNNSNNVSVVCSVVVD